Protein AF-A0A6N6RN75-F1 (afdb_monomer_lite)

Sequence (344 aa):
RGNNNSVPAVIDSAMPGDVVIHNHPSGNLTPSEHDIHMASVFGDQGIGFYIVDNAASRVYVVVEPFSEREVEPLETDKLREFLLPGGGIARLMGEKFELRDEQLAMLETVAAAFNESRISLIEAGTGTGKTLSYLIPAVAWSLRNGERVVISTNTINLQEQLIEKDIPLVHEAFGGEFNYSLVKGMGNYLCLLRTETVNEGLFEIADDDEVGTITDILEWAKVTDDGSLSDLSFTPPDDVWDKVSAESDSCLRARCPYYSRCFFYKSRREIASSQLLVVNHHLLFSDLSIKGASEKSDAGILPPFKRVVFDEAHHITDAATSHFGMRATKYGIIRVLRRMKRKG

Structure (mmCIF, N/CA/C/O backbone):
data_AF-A0A6N6RN75-F1
#
_entry.id   AF-A0A6N6RN75-F1
#
loop_
_atom_site.group_PDB
_atom_site.id
_atom_site.type_symbol
_atom_site.label_atom_id
_atom_site.label_alt_id
_atom_site.label_comp_id
_atom_site.label_asym_id
_atom_site.label_entity_id
_atom_site.label_seq_id
_atom_site.pdbx_PDB_ins_code
_atom_site.Cartn_x
_atom_site.Cartn_y
_atom_site.Cartn_z
_atom_site.occupancy
_atom_site.B_iso_or_equiv
_atom_site.auth_seq_id
_atom_site.auth_comp_id
_atom_site.auth_asym_id
_atom_site.auth_atom_id
_atom_site.pdbx_PDB_model_num
ATOM 1 N N . ARG A 1 1 ? -40.299 -32.101 5.669 1.00 54.16 1 ARG A N 1
ATOM 2 C CA . ARG A 1 1 ? -39.881 -31.466 4.397 1.00 54.16 1 ARG A CA 1
ATOM 3 C C . ARG A 1 1 ? -38.595 -32.173 3.995 1.00 54.16 1 ARG A C 1
ATOM 5 O O . ARG A 1 1 ? -37.637 -32.044 4.734 1.00 54.16 1 ARG A O 1
ATOM 12 N N . GLY A 1 2 ? -38.629 -33.028 2.973 1.00 63.97 2 GLY A N 1
ATOM 13 C CA . GLY A 1 2 ? -37.548 -33.969 2.637 1.00 63.97 2 GLY A CA 1
ATOM 14 C C . GLY A 1 2 ? -38.090 -35.323 2.167 1.00 63.97 2 GLY A C 1
ATOM 15 O O . GLY A 1 2 ? -39.300 -35.547 2.224 1.00 63.97 2 GLY A O 1
ATOM 16 N N . ASN A 1 3 ? -37.204 -36.197 1.699 1.00 74.75 3 ASN A N 1
ATOM 17 C CA . ASN A 1 3 ? -37.470 -37.597 1.362 1.00 74.75 3 ASN A CA 1
ATOM 18 C C . ASN A 1 3 ? -36.632 -38.527 2.264 1.00 74.75 3 ASN A C 1
ATOM 20 O O . ASN A 1 3 ? -35.915 -38.057 3.144 1.00 74.75 3 ASN A O 1
ATOM 24 N N . ASN A 1 4 ? -36.705 -39.844 2.040 1.00 69.62 4 ASN A N 1
ATOM 25 C CA . ASN A 1 4 ? -35.981 -40.836 2.850 1.00 69.62 4 ASN A CA 1
ATOM 26 C C . ASN A 1 4 ? -34.452 -40.648 2.865 1.00 69.62 4 ASN A C 1
ATOM 28 O O . ASN A 1 4 ? -33.797 -41.166 3.762 1.00 69.62 4 ASN A O 1
ATOM 32 N N . ASN A 1 5 ? -33.898 -39.922 1.892 1.00 62.72 5 ASN A N 1
ATOM 33 C CA . ASN A 1 5 ? -32.458 -39.804 1.673 1.00 62.72 5 ASN A CA 1
ATOM 34 C C . ASN A 1 5 ? -31.945 -38.358 1.773 1.00 62.72 5 ASN A C 1
ATOM 36 O O . ASN A 1 5 ? -30.748 -38.137 1.640 1.00 62.72 5 ASN A O 1
ATOM 40 N N . SER A 1 6 ? -32.821 -37.362 1.927 1.00 64.38 6 SER A N 1
ATOM 41 C CA . SER A 1 6 ? -32.427 -35.952 1.869 1.00 64.38 6 SER A CA 1
ATOM 42 C C . SER A 1 6 ? -33.467 -35.036 2.496 1.00 64.38 6 SER A C 1
ATOM 44 O O . SER A 1 6 ? -34.677 -35.239 2.375 1.00 64.38 6 SER A O 1
ATOM 46 N N . VAL A 1 7 ? -32.985 -33.972 3.121 1.00 68.69 7 VAL A N 1
ATOM 47 C CA . VAL A 1 7 ? -33.791 -32.867 3.633 1.00 68.69 7 VAL A CA 1
ATOM 48 C C . VAL A 1 7 ? -33.235 -31.564 3.053 1.00 68.69 7 VAL A C 1
ATOM 50 O O . VAL A 1 7 ? -32.021 -31.444 2.909 1.00 68.69 7 VAL A O 1
ATOM 53 N N . PRO A 1 8 ? -34.083 -30.599 2.664 1.00 64.94 8 PRO A N 1
ATOM 54 C CA . PRO A 1 8 ? -33.607 -29.304 2.206 1.00 64.94 8 PRO A CA 1
ATOM 55 C C . PRO A 1 8 ? -32.998 -28.529 3.380 1.00 64.94 8 PRO A C 1
ATOM 57 O O . PRO A 1 8 ? -33.661 -28.338 4.403 1.00 64.94 8 PRO A O 1
ATOM 60 N N . ALA A 1 9 ? -31.758 -28.069 3.214 1.00 65.94 9 ALA A N 1
ATOM 61 C CA . ALA A 1 9 ? -31.145 -27.082 4.093 1.00 65.94 9 ALA A CA 1
ATOM 62 C C . ALA A 1 9 ? -31.714 -25.698 3.745 1.00 65.94 9 ALA A C 1
ATOM 64 O O . ALA A 1 9 ? -31.676 -25.282 2.588 1.00 65.94 9 ALA A O 1
ATOM 65 N N . VAL A 1 10 ? -32.294 -25.007 4.726 1.00 64.19 10 VAL A N 1
ATOM 66 C CA . VAL A 1 10 ? -32.775 -23.630 4.551 1.00 64.19 10 VAL A CA 1
ATOM 67 C C . VAL A 1 10 ? -31.624 -22.699 4.910 1.00 64.19 10 VAL A C 1
ATOM 69 O O . VAL A 1 10 ? -31.148 -22.738 6.039 1.00 64.19 10 VAL A O 1
ATOM 72 N N . ILE A 1 11 ? -31.163 -21.921 3.933 1.00 64.12 11 ILE A N 1
ATOM 73 C CA . ILE A 1 11 ? -29.921 -21.135 4.015 1.00 64.12 11 ILE A CA 1
ATOM 74 C C . ILE A 1 11 ? -30.214 -19.659 4.342 1.00 64.12 11 ILE A C 1
ATOM 76 O O . ILE A 1 11 ? -29.405 -19.004 4.986 1.00 64.12 11 ILE A O 1
ATOM 80 N N . ASP A 1 12 ? -31.403 -19.159 3.989 1.00 61.62 12 ASP A N 1
ATOM 81 C CA . ASP A 1 12 ? -31.733 -17.722 3.960 1.00 61.62 12 ASP A CA 1
ATOM 82 C C . ASP A 1 12 ? -31.726 -16.988 5.318 1.00 61.62 12 ASP A C 1
ATOM 84 O O . ASP A 1 12 ? -31.931 -15.777 5.351 1.00 61.62 12 ASP A O 1
ATOM 88 N N . SER A 1 13 ? -31.535 -17.681 6.445 1.00 69.88 13 SER A N 1
ATOM 89 C CA . SER A 1 13 ? -31.597 -17.077 7.784 1.00 69.88 13 SER A CA 1
ATOM 90 C C . SER A 1 13 ? -30.262 -16.977 8.522 1.00 69.88 13 SER A C 1
ATOM 92 O O . SER A 1 13 ? -30.247 -16.382 9.594 1.00 69.88 13 SER A O 1
ATOM 94 N N . ALA A 1 14 ? -29.185 -17.580 8.016 1.00 75.94 14 ALA A N 1
ATOM 95 C CA . ALA A 1 14 ? -27.889 -17.595 8.697 1.00 75.94 14 ALA A CA 1
ATOM 96 C C . ALA A 1 14 ? -27.005 -16.423 8.236 1.00 75.94 14 ALA A C 1
ATOM 98 O O . ALA A 1 14 ? -26.938 -16.120 7.045 1.00 75.94 14 ALA A O 1
ATOM 99 N N . MET A 1 15 ? -26.336 -15.766 9.182 1.00 78.50 15 MET A N 1
ATOM 100 C CA . MET A 1 15 ? -25.398 -14.663 8.958 1.00 78.50 15 MET A CA 1
ATOM 101 C C . MET A 1 15 ? -23.948 -15.116 9.205 1.00 78.50 15 MET A C 1
ATOM 103 O O . MET A 1 15 ? -23.730 -16.086 9.932 1.00 78.50 15 MET A O 1
ATOM 107 N N . PRO A 1 16 ? -22.932 -14.433 8.644 1.00 76.75 16 PRO A N 1
ATOM 108 C CA . PRO A 1 16 ? -21.533 -14.709 8.976 1.00 76.75 16 PRO A CA 1
ATOM 109 C C . PRO A 1 16 ? -21.307 -14.690 10.496 1.00 76.75 16 PRO A C 1
ATOM 111 O O . PRO A 1 16 ? -21.761 -13.775 11.182 1.00 76.75 16 PRO A O 1
ATOM 114 N N . GLY A 1 17 ? -20.619 -15.701 11.026 1.00 77.81 17 GLY A N 1
ATOM 115 C CA . GLY A 1 17 ? -20.462 -15.921 12.467 1.00 77.81 17 GLY A CA 1
ATOM 116 C C . GLY A 1 17 ? -21.501 -16.858 13.097 1.00 77.81 17 GLY A C 1
ATOM 117 O O . GLY A 1 17 ? -21.232 -17.407 14.167 1.00 77.81 17 GLY A O 1
ATOM 118 N N . ASP A 1 18 ? -22.637 -17.112 12.440 1.00 86.69 18 ASP A N 1
ATOM 119 C CA . ASP A 1 18 ? -23.600 -18.126 12.882 1.00 86.69 18 ASP A CA 1
ATOM 120 C C . ASP A 1 18 ? -23.074 -19.545 12.643 1.00 86.69 18 ASP A C 1
ATOM 122 O O . ASP A 1 18 ? -22.145 -19.775 11.869 1.00 86.69 18 ASP A O 1
ATOM 126 N N . VAL A 1 19 ? -23.709 -20.531 13.281 1.00 88.12 19 VAL A N 1
ATOM 127 C CA . VAL A 1 19 ? -23.391 -21.952 13.108 1.00 88.12 19 VAL A CA 1
ATOM 128 C C . VAL A 1 19 ? -24.627 -22.728 12.674 1.00 88.12 19 VAL A C 1
ATOM 130 O O . VAL A 1 19 ? -25.648 -22.746 13.363 1.00 88.12 19 VAL A O 1
ATOM 133 N N . VAL A 1 20 ? -24.506 -23.455 11.566 1.00 90.06 20 VAL A N 1
ATOM 134 C CA . VAL A 1 20 ? -25.454 -24.494 11.167 1.00 90.06 20 VAL A CA 1
ATOM 135 C C . VAL A 1 20 ? -25.107 -25.789 11.893 1.00 90.06 20 VAL A C 1
ATOM 137 O O . VAL A 1 20 ? -24.003 -26.320 11.773 1.00 90.06 20 VAL A O 1
ATOM 140 N N . ILE A 1 21 ? -26.079 -26.316 12.637 1.00 90.50 21 ILE A N 1
ATOM 141 C CA . ILE A 1 21 ? -25.950 -27.581 13.360 1.00 90.50 21 ILE A CA 1
ATOM 142 C C . ILE A 1 21 ? -26.688 -28.675 12.588 1.00 90.50 21 ILE A C 1
ATOM 144 O O . ILE A 1 21 ? -27.917 -28.665 12.492 1.00 90.50 21 ILE A O 1
ATOM 148 N N . HIS A 1 22 ? -25.938 -29.649 12.077 1.00 90.50 22 HIS A N 1
ATOM 149 C CA . HIS A 1 22 ? -26.477 -30.841 11.439 1.00 90.50 22 HIS A CA 1
ATOM 150 C C . HIS A 1 22 ? -26.453 -32.024 12.416 1.00 90.50 22 HIS A C 1
ATOM 152 O O . HIS A 1 22 ? -25.402 -32.520 12.811 1.00 90.50 22 HIS A O 1
ATOM 158 N N . ASN A 1 23 ? -27.628 -32.494 12.833 1.00 89.81 23 ASN A N 1
ATOM 159 C CA . ASN A 1 23 ? -27.724 -33.677 13.684 1.00 89.81 23 ASN A CA 1
ATOM 160 C C . ASN A 1 23 ? -27.573 -34.961 12.852 1.00 89.81 23 ASN A C 1
ATOM 162 O O . ASN A 1 23 ? -28.361 -35.181 11.935 1.00 89.81 23 ASN A O 1
ATOM 166 N N . HIS A 1 24 ? -26.632 -35.832 13.224 1.00 91.19 24 HIS A N 1
ATOM 167 C CA . HIS A 1 24 ? -26.481 -37.193 12.709 1.00 91.19 24 HIS A CA 1
ATOM 168 C C . HIS A 1 24 ? -27.156 -38.204 13.649 1.00 91.19 24 HIS A C 1
ATOM 170 O O . HIS A 1 24 ? -26.566 -38.617 14.657 1.00 91.19 24 HIS A O 1
ATOM 176 N N . PRO A 1 25 ? -28.364 -38.704 13.315 1.00 84.62 25 PRO A N 1
ATOM 177 C CA . PRO A 1 25 ? -29.129 -39.531 14.244 1.00 84.62 25 PRO A CA 1
ATOM 178 C C . PRO A 1 25 ? -28.522 -40.908 14.503 1.00 84.62 25 PRO A C 1
ATOM 180 O O . PRO A 1 25 ? -28.864 -41.554 15.491 1.00 84.62 25 PRO A O 1
ATOM 183 N N . SER A 1 26 ? -27.623 -41.353 13.623 1.00 86.25 26 SER A N 1
ATOM 184 C CA . SER A 1 26 ? -26.852 -42.590 13.768 1.00 86.25 26 SER A CA 1
ATOM 185 C C . SER A 1 26 ? -25.799 -42.512 14.878 1.00 86.25 26 SER A C 1
ATOM 187 O O . SER A 1 26 ? -25.275 -43.543 15.293 1.00 86.25 26 SER A O 1
ATOM 189 N N . GLY A 1 27 ? -25.460 -41.303 15.340 1.00 83.00 27 GLY A N 1
ATOM 190 C CA . GLY A 1 27 ? -24.400 -41.057 16.316 1.00 83.00 27 GLY A CA 1
ATOM 191 C C . GLY A 1 27 ? -22.979 -41.164 15.749 1.00 83.00 27 GLY A C 1
ATOM 192 O O . GLY A 1 27 ? -22.021 -41.008 16.513 1.00 83.00 27 GLY A O 1
ATOM 193 N N . ASN A 1 28 ? -22.831 -41.417 14.443 1.00 89.31 28 ASN A N 1
ATOM 194 C CA . ASN A 1 28 ? -21.566 -41.309 13.723 1.00 89.31 28 ASN A CA 1
ATOM 195 C C . ASN A 1 28 ? -21.400 -39.881 13.191 1.00 89.31 28 ASN A C 1
ATOM 197 O O . ASN A 1 28 ? -22.174 -39.463 12.335 1.00 89.31 28 ASN A O 1
ATOM 201 N N . LEU A 1 29 ? -20.392 -39.156 13.672 1.00 90.25 29 LEU A N 1
ATOM 202 C CA . LEU A 1 29 ? -20.166 -37.749 13.320 1.00 90.25 29 LEU A CA 1
ATOM 203 C C . LEU A 1 29 ? -19.218 -37.548 12.132 1.00 90.25 29 LEU A C 1
ATOM 205 O O . LEU A 1 29 ? -18.900 -36.410 11.807 1.00 90.25 29 LEU A O 1
ATOM 209 N N . THR A 1 30 ? -18.737 -38.622 11.497 1.00 92.75 30 THR A N 1
ATOM 210 C CA . THR A 1 30 ? -17.914 -38.488 10.290 1.00 92.75 30 THR A CA 1
ATOM 211 C C . THR A 1 30 ? -18.726 -37.800 9.182 1.00 92.75 30 THR A C 1
ATOM 213 O O . THR A 1 30 ? -19.809 -38.299 8.857 1.00 92.75 30 THR A O 1
ATOM 216 N N . PRO A 1 31 ? -18.226 -36.699 8.590 1.00 90.25 31 PRO A N 1
ATOM 217 C CA . PRO A 1 31 ? -18.921 -35.996 7.516 1.00 90.25 31 PRO A CA 1
ATOM 218 C C . PRO A 1 31 ? -19.073 -36.872 6.271 1.00 90.25 31 PRO A C 1
ATOM 220 O O . PRO A 1 31 ? -18.136 -37.562 5.867 1.00 90.25 31 PRO A O 1
ATOM 223 N N . SER A 1 32 ? -20.242 -36.824 5.639 1.00 90.12 32 SER A N 1
ATOM 224 C CA . SER A 1 32 ? -20.449 -37.339 4.286 1.00 90.12 32 SER A CA 1
ATOM 225 C C . SER A 1 32 ? -19.990 -36.328 3.227 1.00 90.12 32 SER A C 1
ATOM 227 O O . SER A 1 32 ? -19.799 -35.150 3.519 1.00 90.12 32 SER A O 1
ATOM 229 N N . GLU A 1 33 ? -19.890 -36.749 1.963 1.00 87.75 33 GLU A N 1
ATOM 230 C CA . GLU A 1 33 ? -19.617 -35.843 0.829 1.00 87.75 33 GLU A CA 1
ATOM 231 C C . GLU A 1 33 ? -20.601 -34.659 0.759 1.00 87.75 33 GLU A C 1
ATOM 233 O O . GLU A 1 33 ? -20.221 -33.543 0.409 1.00 87.75 33 GLU A O 1
ATOM 238 N N . HIS A 1 34 ? -21.866 -34.877 1.139 1.00 85.06 34 HIS A N 1
ATOM 239 C CA . HIS A 1 34 ? -22.875 -33.816 1.159 1.00 85.06 34 HIS A CA 1
ATOM 240 C C . HIS A 1 34 ? -22.632 -32.833 2.307 1.00 85.06 34 HIS A C 1
ATOM 242 O O . HIS A 1 34 ? -22.818 -31.633 2.120 1.00 85.06 34 HIS A O 1
ATOM 248 N N . ASP A 1 35 ? -22.178 -33.322 3.464 1.00 88.81 35 ASP A N 1
ATOM 249 C CA . ASP A 1 35 ? -21.812 -32.469 4.598 1.00 88.81 35 ASP A CA 1
ATOM 250 C C . ASP A 1 35 ? -20.609 -31.597 4.258 1.00 88.81 35 ASP A C 1
ATOM 252 O O . ASP A 1 35 ? -20.629 -30.406 4.537 1.00 88.81 35 ASP A O 1
ATOM 256 N N . ILE A 1 36 ? -19.594 -32.162 3.596 1.00 88.69 36 ILE A N 1
ATOM 257 C CA . ILE A 1 36 ? -18.427 -31.404 3.129 1.00 88.69 36 ILE A CA 1
ATOM 258 C C . ILE A 1 36 ? -18.841 -30.341 2.109 1.00 88.69 36 ILE A C 1
ATOM 260 O O . ILE A 1 36 ? -18.411 -29.193 2.208 1.00 88.69 36 ILE A O 1
ATOM 264 N N . HIS A 1 37 ? -19.703 -30.693 1.151 1.00 86.94 37 HIS A N 1
ATOM 265 C CA . HIS A 1 37 ? -20.194 -29.735 0.166 1.00 86.94 37 HIS A CA 1
ATOM 266 C C . HIS A 1 37 ? -20.964 -28.583 0.824 1.00 86.94 37 HIS A C 1
ATOM 268 O O . HIS A 1 37 ? -20.668 -27.419 0.559 1.00 86.94 37 HIS A O 1
ATOM 274 N N . MET A 1 38 ? -21.907 -28.892 1.719 1.00 86.75 38 MET A N 1
ATOM 275 C CA . MET A 1 38 ? -22.669 -27.871 2.440 1.00 86.75 38 MET A CA 1
ATOM 276 C C . MET A 1 38 ? -21.772 -27.029 3.346 1.00 86.75 38 MET A C 1
ATOM 278 O O . MET A 1 38 ? -21.899 -25.809 3.348 1.00 86.75 38 MET A O 1
ATOM 282 N N . ALA A 1 39 ? -20.839 -27.649 4.067 1.00 87.50 39 ALA A N 1
ATOM 283 C CA . ALA A 1 39 ? -19.887 -26.944 4.913 1.00 87.50 39 ALA A CA 1
ATOM 284 C C . ALA A 1 39 ? -19.010 -25.975 4.110 1.00 87.50 39 ALA A C 1
ATOM 286 O O . ALA A 1 39 ? -18.748 -24.879 4.587 1.00 87.50 39 ALA A O 1
ATOM 287 N N . SER A 1 40 ? -18.614 -26.325 2.880 1.00 83.06 40 SER A N 1
ATOM 288 C CA . SER A 1 40 ? -17.904 -25.403 1.983 1.00 83.06 40 SER A CA 1
ATOM 289 C C . SER A 1 40 ? -18.776 -24.210 1.586 1.00 83.06 40 SER A C 1
ATOM 291 O O . SER A 1 40 ? -18.303 -23.080 1.624 1.00 83.06 40 SER A O 1
ATOM 293 N N . VAL A 1 41 ? -20.048 -24.444 1.242 1.00 84.12 41 VAL A N 1
ATOM 294 C CA . VAL A 1 41 ? -20.992 -23.371 0.878 1.00 84.12 41 VAL A CA 1
ATOM 295 C C . VAL A 1 41 ? -21.232 -22.418 2.053 1.00 84.12 41 VAL A C 1
ATOM 297 O O . VAL A 1 41 ? -21.222 -21.204 1.866 1.00 84.12 41 VAL A O 1
ATOM 300 N N . PHE A 1 42 ? -21.425 -22.952 3.262 1.00 85.00 42 PHE A N 1
ATOM 301 C CA . PHE A 1 42 ? -21.587 -22.146 4.475 1.00 85.00 42 PHE A CA 1
ATOM 302 C C . PHE A 1 42 ? -20.285 -21.438 4.872 1.00 85.00 42 PHE A C 1
ATOM 304 O O . PHE A 1 42 ? -20.310 -20.256 5.212 1.00 85.00 42 PHE A O 1
ATOM 311 N N . GLY A 1 43 ? -19.145 -22.118 4.750 1.00 80.31 43 GLY A N 1
ATOM 312 C CA . GLY A 1 43 ? -17.825 -21.566 5.045 1.00 80.31 43 GLY A CA 1
ATOM 313 C C . GLY A 1 43 ? -17.464 -20.364 4.176 1.00 80.31 43 GLY A C 1
ATOM 314 O O . GLY A 1 43 ? -16.970 -19.369 4.700 1.00 80.31 43 GLY A O 1
ATOM 315 N N . ASP A 1 44 ? -17.798 -20.396 2.882 1.00 76.75 44 ASP A N 1
ATOM 316 C CA . ASP A 1 44 ? -17.614 -19.255 1.968 1.00 76.75 44 ASP A CA 1
ATOM 317 C C . ASP A 1 44 ? -18.438 -18.019 2.383 1.00 76.75 44 ASP A C 1
ATOM 319 O O . ASP A 1 44 ? -18.115 -16.892 2.007 1.00 76.75 44 ASP A O 1
ATOM 323 N N . GLN A 1 45 ? -19.490 -18.217 3.181 1.00 76.56 45 GLN A N 1
ATOM 324 C CA . GLN A 1 45 ? -20.331 -17.162 3.753 1.00 76.56 45 GLN A CA 1
ATOM 325 C C . GLN A 1 45 ? -19.944 -16.816 5.202 1.00 76.56 45 GLN A C 1
ATOM 327 O O . GLN A 1 45 ? -20.635 -16.034 5.849 1.00 76.56 45 GLN A O 1
ATOM 332 N N . GLY A 1 46 ? -18.862 -17.393 5.736 1.00 75.62 46 GLY A N 1
ATOM 333 C CA . GLY A 1 46 ? -18.433 -17.210 7.125 1.00 75.62 46 GLY A CA 1
ATOM 334 C C . GLY A 1 46 ? -19.322 -17.908 8.159 1.00 75.62 46 GLY A C 1
ATOM 335 O O . GLY A 1 46 ? -19.214 -17.626 9.351 1.00 75.62 46 GLY A O 1
ATOM 336 N N . ILE A 1 47 ? -20.196 -18.816 7.729 1.00 87.25 47 ILE A N 1
ATOM 337 C CA . ILE A 1 47 ? -21.091 -19.587 8.594 1.00 87.25 47 ILE A CA 1
ATOM 338 C C . ILE A 1 47 ? -20.401 -20.905 8.965 1.00 87.25 47 ILE A C 1
ATOM 340 O O . ILE A 1 47 ? -19.896 -21.630 8.107 1.00 87.25 47 ILE A O 1
ATOM 344 N N . GLY A 1 48 ? -20.395 -21.237 10.252 1.00 88.69 48 GLY A N 1
ATOM 345 C CA . GLY A 1 48 ? -19.852 -22.494 10.755 1.00 88.69 48 GLY A CA 1
ATOM 346 C C . GLY A 1 48 ? -20.765 -23.673 10.435 1.00 88.69 48 GLY A C 1
ATOM 347 O O . GLY A 1 48 ? -21.984 -23.528 10.370 1.00 88.69 48 GLY A O 1
ATOM 348 N N . PHE A 1 49 ? -20.195 -24.866 10.281 1.00 92.88 49 PHE A N 1
ATOM 349 C CA . PHE A 1 49 ? -20.960 -26.088 10.029 1.00 92.88 49 PHE A CA 1
ATOM 350 C C . PHE A 1 49 ? -20.509 -27.211 10.957 1.00 92.88 49 PHE A C 1
ATOM 352 O O . PHE A 1 49 ? -19.400 -27.744 10.829 1.00 92.88 49 PHE A O 1
ATOM 359 N N . TYR A 1 50 ? -21.365 -27.557 11.918 1.00 94.44 50 TYR A N 1
ATOM 360 C CA . TYR A 1 50 ? -21.072 -28.534 12.965 1.00 94.44 50 TYR A CA 1
ATOM 361 C C . TYR A 1 50 ? -21.980 -29.751 12.825 1.00 94.44 50 TYR A C 1
ATOM 363 O O . TYR A 1 50 ? -23.190 -29.615 12.646 1.00 94.44 50 TYR A O 1
ATOM 371 N N . ILE A 1 51 ? -21.410 -30.944 12.979 1.00 93.56 51 ILE A N 1
ATOM 372 C CA . ILE A 1 51 ? -22.161 -32.199 13.032 1.00 93.56 51 ILE A CA 1
ATOM 373 C C . ILE A 1 51 ? -22.253 -32.649 14.487 1.00 93.56 51 ILE A C 1
ATOM 375 O O . ILE A 1 51 ? -21.233 -32.780 15.163 1.00 93.56 51 ILE A O 1
ATOM 379 N N . VAL A 1 52 ? -23.463 -32.902 14.978 1.00 95.00 52 VAL A N 1
ATOM 380 C CA . VAL A 1 52 ? -23.709 -33.325 16.368 1.00 95.00 52 VAL A CA 1
ATOM 381 C C . VAL A 1 52 ? -24.454 -34.650 16.430 1.00 95.00 52 VAL A C 1
ATOM 383 O O . VAL A 1 52 ? -25.104 -35.048 15.465 1.00 95.00 52 VAL A O 1
ATOM 386 N N . ASP A 1 53 ? -24.367 -35.347 17.563 1.00 93.56 53 ASP A N 1
ATOM 387 C CA . ASP A 1 53 ? -25.255 -36.479 17.837 1.00 93.56 53 ASP A CA 1
ATOM 388 C C . ASP A 1 53 ? -26.602 -36.021 18.415 1.00 93.56 53 ASP A C 1
ATOM 390 O O . ASP A 1 53 ? -26.765 -34.866 18.803 1.00 93.56 53 ASP A O 1
ATOM 394 N N . ASN A 1 54 ? -27.578 -36.935 18.506 1.00 90.38 54 ASN A N 1
ATOM 395 C CA . ASN A 1 54 ? -28.943 -36.610 18.957 1.00 90.38 54 ASN A CA 1
ATOM 396 C C . ASN A 1 54 ? -29.000 -35.924 20.332 1.00 90.38 54 ASN A C 1
ATOM 398 O O . ASN A 1 54 ? -29.945 -35.194 20.614 1.00 90.38 54 ASN A O 1
ATOM 402 N N . ALA A 1 55 ? -28.024 -36.202 21.199 1.00 90.94 55 ALA A N 1
ATOM 403 C CA . ALA A 1 55 ? -27.937 -35.620 22.533 1.00 90.94 55 ALA A CA 1
ATOM 404 C C . ALA A 1 55 ? -27.150 -34.297 22.563 1.00 90.94 55 ALA A C 1
ATOM 406 O O . ALA A 1 55 ? -27.023 -33.708 23.633 1.00 90.94 55 ALA A O 1
ATOM 407 N N . ALA A 1 56 ? -26.587 -33.865 21.426 1.00 87.50 56 ALA A N 1
ATOM 408 C CA . ALA A 1 56 ? -25.619 -32.775 21.314 1.00 87.50 56 ALA A CA 1
ATOM 409 C C . ALA A 1 56 ? -24.444 -32.906 22.304 1.00 87.50 56 ALA A C 1
ATOM 411 O O . ALA A 1 56 ? -23.867 -31.922 22.758 1.00 87.50 56 ALA A O 1
ATOM 412 N N . SER A 1 57 ? -24.099 -34.143 22.656 1.00 91.56 57 SER A N 1
ATOM 413 C CA . SER A 1 57 ? -23.050 -34.461 23.628 1.00 91.56 57 SER A CA 1
ATOM 414 C C . SER A 1 57 ? -21.671 -34.535 22.983 1.00 91.56 57 SER A C 1
ATOM 416 O O . SER A 1 57 ? -20.648 -34.400 23.655 1.00 91.56 57 SER A O 1
ATOM 418 N N . ARG A 1 58 ? -21.644 -34.754 21.666 1.00 92.69 58 ARG A N 1
ATOM 419 C CA . ARG A 1 58 ? -20.439 -34.790 20.845 1.00 92.69 58 ARG A CA 1
ATOM 420 C C . ARG A 1 58 ? -20.653 -33.923 19.616 1.00 92.69 58 ARG A C 1
ATOM 422 O O . ARG A 1 58 ? -21.732 -33.940 19.023 1.00 92.69 58 ARG A O 1
ATOM 429 N N . VAL A 1 59 ? -19.602 -33.205 19.242 1.00 93.88 59 VAL A N 1
ATOM 430 C CA . VAL A 1 59 ? -19.575 -32.310 18.089 1.00 93.88 59 VAL A CA 1
ATOM 431 C C . VAL A 1 59 ? -18.354 -32.618 17.232 1.00 93.88 59 VAL A C 1
ATOM 433 O O . VAL A 1 59 ? -17.262 -32.851 17.749 1.00 93.88 59 VAL A O 1
ATOM 436 N N . TYR A 1 60 ? -18.553 -32.631 15.922 1.00 93.38 60 TYR A N 1
ATOM 437 C CA . TYR A 1 60 ? -17.500 -32.611 14.924 1.00 93.38 60 TYR A CA 1
ATOM 438 C C . TYR A 1 60 ? -17.598 -31.284 14.175 1.00 93.38 60 TYR A C 1
ATOM 440 O O . TYR A 1 60 ? -18.613 -30.993 13.540 1.00 93.38 60 TYR A O 1
ATOM 448 N N . VAL A 1 61 ? -16.556 -30.466 14.278 1.00 92.50 61 VAL A N 1
ATOM 449 C CA . VAL A 1 61 ? -16.492 -29.167 13.610 1.00 92.50 61 VAL A CA 1
ATOM 450 C C . VAL A 1 61 ? -15.940 -29.383 12.207 1.00 92.50 61 VAL A C 1
ATOM 452 O O . VAL A 1 61 ? -14.776 -29.742 12.055 1.00 92.50 61 VAL A O 1
ATOM 455 N N . VAL A 1 62 ? -16.787 -29.220 11.189 1.00 91.81 62 VAL A N 1
ATOM 456 C CA . VAL A 1 62 ? -16.358 -29.343 9.787 1.00 91.81 62 VAL A CA 1
ATOM 457 C C . VAL A 1 62 ? -15.725 -28.035 9.326 1.00 91.81 62 VAL A C 1
ATOM 459 O O . VAL A 1 62 ? -14.645 -28.042 8.745 1.00 91.81 62 VAL A O 1
ATOM 462 N N . VAL A 1 63 ? -16.393 -26.918 9.620 1.00 87.50 63 VAL A N 1
ATOM 463 C CA . VAL A 1 63 ? -15.922 -25.553 9.368 1.00 87.50 63 VAL A CA 1
ATOM 464 C C . VAL A 1 63 ? -16.260 -24.709 10.591 1.00 87.50 63 VAL A C 1
ATOM 466 O O . VAL A 1 63 ? -17.400 -24.737 11.061 1.00 87.50 63 VAL A O 1
ATOM 469 N N . GLU A 1 64 ? -15.278 -23.985 11.123 1.00 86.69 64 GLU A N 1
ATOM 470 C CA . GLU A 1 64 ? -15.512 -22.994 12.175 1.00 86.69 64 GLU A CA 1
ATOM 471 C C . GLU A 1 64 ? -16.202 -21.754 11.589 1.00 86.69 64 GLU A C 1
ATOM 473 O O . GLU A 1 64 ? -15.867 -21.342 10.476 1.00 86.69 64 GLU A O 1
ATOM 478 N N . PRO A 1 65 ? -17.169 -21.151 12.303 1.00 83.94 65 PRO A N 1
ATOM 479 C CA . PRO A 1 65 ? -17.760 -19.893 11.885 1.00 83.94 65 PRO A CA 1
ATOM 480 C C . PRO A 1 65 ? -16.685 -18.813 11.854 1.00 83.94 65 PRO A C 1
ATOM 482 O O . PRO A 1 65 ? -15.882 -18.676 12.778 1.00 83.94 65 PRO A O 1
ATOM 485 N N . PHE A 1 66 ? -16.706 -18.009 10.801 1.00 71.00 66 PHE A N 1
ATOM 486 C CA . PHE A 1 66 ? -15.897 -16.810 10.723 1.00 71.00 66 PHE A CA 1
ATOM 487 C C . PHE A 1 66 ? -16.788 -15.632 11.108 1.00 71.00 66 PHE A C 1
ATOM 489 O O . PHE A 1 66 ? -17.543 -15.116 10.285 1.00 71.00 66 PHE A O 1
ATOM 496 N N . SER A 1 67 ? -16.735 -15.214 12.373 1.00 62.06 67 SER A N 1
ATOM 497 C CA . SER A 1 67 ? -17.331 -13.937 12.761 1.00 62.06 67 SER A CA 1
ATOM 498 C C . SER A 1 67 ? -16.494 -12.813 12.159 1.00 62.06 67 SER A C 1
ATOM 500 O O . SER A 1 67 ? -15.268 -12.821 12.323 1.00 62.06 67 SER A O 1
ATOM 502 N N . GLU A 1 68 ? -17.122 -11.822 11.517 1.00 63.91 68 GLU A N 1
ATOM 503 C CA . GLU A 1 68 ? -16.431 -10.550 11.294 1.00 63.91 68 GLU A CA 1
ATOM 504 C C . GLU A 1 68 ? -15.888 -10.086 12.649 1.00 63.91 68 GLU A C 1
ATOM 506 O O . GLU A 1 68 ? -16.634 -10.007 13.625 1.00 63.91 68 GLU A O 1
ATOM 511 N N . ARG A 1 69 ? -14.568 -9.878 12.737 1.00 65.69 69 ARG A N 1
ATOM 512 C CA . ARG A 1 69 ? -13.948 -9.345 13.952 1.00 65.69 69 ARG A CA 1
ATOM 513 C C . ARG A 1 69 ? -14.706 -8.087 14.354 1.00 65.69 69 ARG A C 1
ATOM 515 O O . ARG A 1 69 ? -14.891 -7.201 13.518 1.00 65.69 69 ARG A O 1
ATOM 522 N N . GLU A 1 70 ? -15.120 -8.013 15.618 1.00 75.69 70 GLU A N 1
ATOM 523 C CA . GLU A 1 70 ? -15.612 -6.753 16.159 1.00 75.69 70 GLU A CA 1
ATOM 524 C C . GLU A 1 70 ? -14.522 -5.705 15.968 1.00 75.69 70 GLU A C 1
ATOM 526 O O . GLU A 1 70 ? -13.362 -5.911 16.325 1.00 75.69 70 GLU A O 1
ATOM 531 N N . VAL A 1 71 ? -14.904 -4.606 15.327 1.00 86.94 71 VAL A N 1
ATOM 532 C CA . VAL A 1 71 ? -13.992 -3.508 15.052 1.00 86.94 71 VAL A CA 1
ATOM 533 C C . VAL A 1 71 ? -13.567 -2.898 16.381 1.00 86.94 71 VAL A C 1
ATOM 535 O O . VAL A 1 71 ? -14.387 -2.350 17.117 1.00 86.94 71 VAL A O 1
ATOM 538 N N . GLU A 1 72 ? -12.272 -2.950 16.659 1.00 93.94 72 GLU A N 1
ATOM 539 C CA . GLU A 1 72 ? -11.658 -2.247 17.769 1.00 93.94 72 GLU A CA 1
ATOM 540 C C . GLU A 1 72 ? -11.394 -0.792 17.350 1.00 93.94 72 GLU A C 1
ATOM 542 O O . GLU A 1 72 ? -10.556 -0.538 16.469 1.00 93.94 72 GLU A O 1
ATOM 547 N N . PRO A 1 73 ? -12.093 0.190 17.952 1.00 95.31 73 PRO A N 1
ATOM 548 C CA . PRO A 1 73 ? -11.912 1.584 17.592 1.00 95.31 73 PRO A CA 1
ATOM 549 C C . PRO A 1 73 ? -10.516 2.075 17.984 1.00 95.31 73 PRO A C 1
ATOM 551 O O . PRO A 1 73 ? -9.923 1.679 18.992 1.00 95.31 73 PRO A O 1
ATOM 554 N N . LEU A 1 74 ? -10.002 3.001 17.185 1.00 97.00 74 LEU A N 1
ATOM 555 C CA . LEU A 1 74 ? -8.783 3.734 17.470 1.00 97.00 74 LEU A CA 1
ATOM 556 C C . LEU A 1 74 ? -8.989 4.651 18.671 1.00 97.00 74 LEU A C 1
ATOM 558 O O . LEU A 1 74 ? -9.915 5.462 18.703 1.00 97.00 74 LEU A O 1
ATOM 562 N N . GLU A 1 75 ? -8.067 4.563 19.623 1.00 96.69 75 GLU A N 1
ATOM 563 C CA . GLU A 1 75 ? -7.970 5.487 20.748 1.00 96.69 75 GLU A CA 1
ATOM 564 C C . GLU A 1 75 ? -7.177 6.720 20.313 1.00 96.69 75 GLU A C 1
ATOM 566 O O . GLU A 1 75 ? -5.946 6.733 20.362 1.00 96.69 75 GLU A O 1
ATOM 571 N N . THR A 1 76 ? -7.887 7.752 19.860 1.00 95.88 76 THR A N 1
ATOM 572 C CA . THR A 1 76 ? -7.287 8.958 19.275 1.00 95.88 76 THR A CA 1
ATOM 573 C C . THR A 1 76 ? -6.229 9.602 20.173 1.00 95.88 76 THR A C 1
ATOM 575 O O . THR A 1 76 ? -5.173 9.988 19.676 1.00 95.88 76 THR A O 1
ATOM 578 N N . ASP A 1 77 ? -6.447 9.652 21.490 1.00 95.12 77 ASP A N 1
ATOM 579 C CA . ASP A 1 77 ? -5.480 10.229 22.433 1.00 95.12 77 ASP A CA 1
ATOM 580 C C . ASP A 1 77 ? -4.139 9.479 22.430 1.00 95.12 77 ASP A C 1
ATOM 582 O O . ASP A 1 77 ? -3.088 10.113 22.355 1.00 95.12 77 ASP A O 1
ATOM 586 N N . LYS A 1 78 ? -4.157 8.139 22.373 1.00 95.56 78 LYS A N 1
ATOM 587 C CA . LYS A 1 78 ? -2.930 7.330 22.252 1.00 95.56 78 LYS A CA 1
ATOM 588 C C . LYS A 1 78 ? -2.221 7.551 20.919 1.00 95.56 78 LYS A C 1
ATOM 590 O O . LYS A 1 78 ? -0.998 7.514 20.855 1.00 95.56 78 LYS A O 1
ATOM 595 N N . LEU A 1 79 ? -2.967 7.781 19.837 1.00 96.12 79 LEU A N 1
ATOM 596 C CA . LEU A 1 79 ? -2.363 8.074 18.534 1.00 96.12 79 LEU A CA 1
ATOM 597 C C . LEU A 1 79 ? -1.672 9.438 18.527 1.00 96.12 79 LEU A C 1
ATOM 599 O O . LEU A 1 79 ? -0.601 9.579 17.939 1.00 96.12 79 LEU A O 1
ATOM 603 N N . ARG A 1 80 ? -2.244 10.434 19.211 1.00 95.69 80 ARG A N 1
ATOM 604 C CA . ARG A 1 80 ? -1.630 11.760 19.349 1.00 95.69 80 ARG A CA 1
ATOM 605 C C . ARG A 1 80 ? -0.298 11.704 20.078 1.00 95.69 80 ARG A C 1
ATOM 607 O O . ARG A 1 80 ? 0.607 12.439 19.699 1.00 95.69 80 ARG A O 1
ATOM 614 N N . GLU A 1 81 ? -0.150 10.820 21.067 1.00 95.44 81 GLU A N 1
ATOM 615 C CA . GLU A 1 81 ? 1.108 10.649 21.806 1.00 95.44 81 GLU A CA 1
ATOM 616 C C . GLU A 1 81 ? 2.304 10.380 20.886 1.00 95.44 81 GLU A C 1
ATOM 618 O O . GLU A 1 81 ? 3.407 10.809 21.208 1.00 95.44 81 GLU A O 1
ATOM 623 N N . PHE A 1 82 ? 2.114 9.761 19.712 1.00 94.00 82 PHE A N 1
ATOM 624 C CA . PHE A 1 82 ? 3.193 9.573 18.736 1.00 94.00 82 PHE A CA 1
ATOM 625 C C . PHE A 1 82 ? 3.782 10.897 18.237 1.00 94.00 82 PHE A C 1
ATOM 627 O O . PHE A 1 82 ? 4.996 10.972 18.045 1.00 94.00 82 PHE A O 1
ATOM 634 N N . LEU A 1 83 ? 2.936 11.913 18.043 1.00 93.12 83 LEU A N 1
ATOM 635 C CA . LEU A 1 83 ? 3.270 13.232 17.494 1.00 9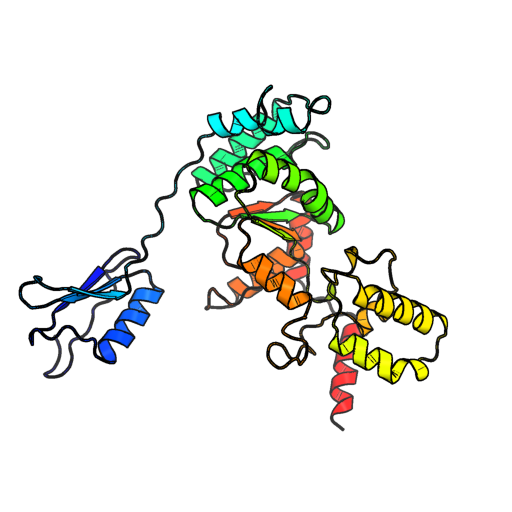3.12 83 LEU A CA 1
ATOM 636 C C . LEU A 1 83 ? 3.425 14.316 18.570 1.00 93.12 83 LEU A C 1
ATOM 638 O O . LEU A 1 83 ? 3.581 15.485 18.234 1.00 93.12 83 LEU A O 1
ATOM 642 N N . LEU A 1 84 ? 3.368 13.968 19.855 1.00 94.31 84 LEU A N 1
ATOM 643 C CA . LEU A 1 84 ? 3.662 14.898 20.946 1.00 94.31 84 LEU A CA 1
ATOM 644 C C . LEU A 1 84 ? 5.148 14.828 21.337 1.00 94.31 84 LEU A C 1
ATOM 646 O O . LEU A 1 84 ? 5.810 13.818 21.079 1.00 94.31 84 LEU A O 1
ATOM 650 N N . PRO A 1 85 ? 5.706 15.874 21.981 1.00 92.00 85 PRO A N 1
ATOM 651 C CA . PRO A 1 85 ? 7.072 15.830 22.497 1.00 92.00 85 PRO A CA 1
ATOM 652 C C . PRO A 1 85 ? 7.304 14.606 23.398 1.00 92.00 85 PRO A C 1
ATOM 654 O O . PRO A 1 85 ? 6.550 14.366 24.338 1.00 92.00 85 PRO A O 1
ATOM 657 N N . GLY A 1 86 ? 8.351 13.82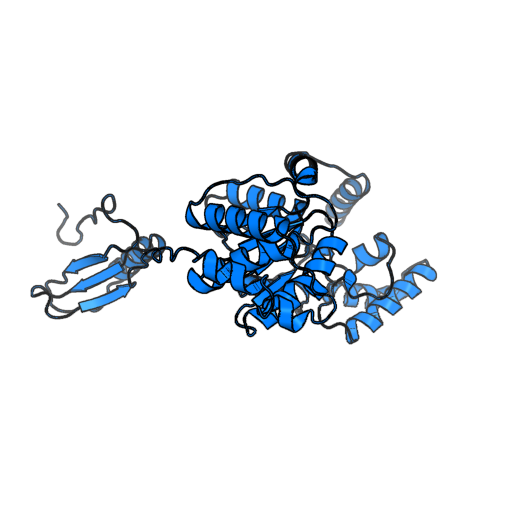8 23.108 1.00 87.75 86 GLY A N 1
ATOM 658 C CA . GLY A 1 86 ? 8.648 12.562 23.800 1.00 87.75 86 GLY A CA 1
ATOM 659 C C . GLY A 1 86 ? 7.953 11.322 23.215 1.00 87.75 86 GLY A C 1
ATOM 660 O O . GLY A 1 86 ? 8.295 10.202 23.599 1.00 87.75 86 GLY A O 1
ATOM 661 N N . GLY A 1 87 ? 7.048 11.506 22.251 1.00 90.31 87 GLY A N 1
ATOM 662 C CA . GLY A 1 87 ? 6.379 10.452 21.492 1.00 90.31 87 GLY A CA 1
ATOM 663 C C . GLY A 1 87 ? 7.306 9.571 20.656 1.00 90.31 87 GLY A C 1
ATOM 664 O O . GLY A 1 87 ? 8.491 9.863 20.485 1.00 90.31 87 GLY A O 1
ATOM 665 N N . GLY A 1 88 ? 6.767 8.475 20.111 1.00 91.25 88 GLY A N 1
ATOM 666 C CA . GLY A 1 88 ? 7.515 7.548 19.248 1.00 91.25 88 GLY A CA 1
ATOM 667 C C . GLY A 1 88 ? 8.187 8.249 18.064 1.00 91.25 88 GLY A C 1
ATOM 668 O O . GLY A 1 88 ? 9.399 8.144 17.900 1.00 91.25 88 GLY A O 1
ATOM 669 N N . ILE A 1 89 ? 7.430 9.048 17.308 1.00 93.00 89 ILE A N 1
ATOM 670 C CA . ILE A 1 89 ? 7.959 9.799 16.160 1.00 93.00 89 ILE A CA 1
ATOM 671 C C . ILE A 1 89 ? 8.909 10.904 16.621 1.00 93.00 89 ILE A C 1
ATOM 673 O O . ILE A 1 89 ? 9.994 11.053 16.061 1.00 93.00 89 ILE A O 1
ATOM 677 N N . ALA A 1 90 ? 8.528 11.663 17.654 1.00 89.75 90 ALA A N 1
ATOM 678 C CA . ALA A 1 90 ? 9.344 12.763 18.160 1.00 89.75 90 ALA A CA 1
ATOM 679 C C . ALA A 1 90 ? 10.742 12.295 18.598 1.00 89.75 90 ALA A C 1
ATOM 681 O O . ALA A 1 90 ? 11.738 12.953 18.298 1.00 89.75 90 ALA A O 1
ATOM 682 N N . ARG A 1 91 ? 10.836 11.128 19.251 1.00 91.94 91 ARG A N 1
ATOM 683 C CA . ARG A 1 91 ? 12.118 10.530 19.653 1.00 91.94 91 ARG A CA 1
ATOM 684 C C . ARG A 1 91 ? 12.983 10.131 18.460 1.00 91.94 91 ARG A C 1
ATOM 686 O O . ARG A 1 91 ? 14.183 10.379 18.495 1.00 91.94 91 ARG A O 1
ATOM 693 N N . LEU A 1 92 ? 12.388 9.552 17.419 1.00 93.00 92 LEU A N 1
ATOM 694 C CA . LEU A 1 92 ? 13.114 9.111 16.224 1.00 93.00 92 LEU A CA 1
ATOM 695 C C . LEU A 1 92 ? 13.582 10.282 15.350 1.00 93.00 92 LEU A C 1
ATOM 697 O O . LEU A 1 92 ? 14.673 10.250 14.789 1.00 93.00 92 LEU A O 1
ATOM 701 N N . MET A 1 93 ? 12.783 11.346 15.256 1.00 90.62 93 MET A N 1
ATOM 702 C CA . MET A 1 93 ? 13.147 12.546 14.498 1.00 90.62 93 MET A CA 1
ATOM 703 C C . MET A 1 93 ? 14.168 13.438 15.225 1.00 90.62 93 MET A C 1
ATOM 705 O O . MET A 1 93 ? 14.883 14.202 14.567 1.00 90.62 93 MET A O 1
ATOM 709 N N . GLY A 1 94 ? 14.248 13.355 16.557 1.00 90.25 94 GLY A N 1
ATOM 710 C CA . GLY A 1 94 ? 15.192 14.120 17.372 1.00 90.25 94 GLY A CA 1
ATOM 711 C C . GLY A 1 94 ? 15.056 15.629 17.149 1.00 90.25 94 GLY A C 1
ATOM 712 O O . GLY A 1 94 ? 13.960 16.178 17.191 1.00 90.25 94 GLY A O 1
ATOM 713 N N . GLU A 1 95 ? 16.168 16.306 16.857 1.00 88.00 95 GLU A N 1
ATOM 714 C CA . GLU A 1 95 ? 16.207 17.763 16.633 1.00 88.00 95 GLU A CA 1
ATOM 715 C C . GLU A 1 95 ? 15.417 18.232 15.399 1.00 88.00 95 GLU A C 1
ATOM 717 O O . GLU A 1 95 ? 15.116 19.416 15.275 1.00 88.00 95 GLU A O 1
ATOM 722 N N . LYS A 1 96 ? 15.072 17.323 14.476 1.00 87.62 96 LYS A N 1
ATOM 723 C CA . LYS A 1 96 ? 14.253 17.642 13.293 1.00 87.62 96 LYS A CA 1
ATOM 724 C C . LYS A 1 96 ? 12.755 17.643 13.596 1.00 87.62 96 LYS A C 1
ATOM 726 O O . LYS A 1 96 ? 11.964 17.971 12.711 1.00 87.62 96 LYS A O 1
ATOM 731 N N . PHE A 1 97 ? 12.361 17.206 14.791 1.00 89.19 97 PHE A N 1
ATOM 732 C CA . PHE A 1 97 ? 10.969 17.179 15.198 1.00 89.19 97 PHE A CA 1
ATOM 733 C C . PHE A 1 97 ? 10.464 18.591 15.498 1.00 89.19 97 PHE A C 1
ATOM 735 O O . PHE A 1 97 ? 11.077 19.346 16.249 1.00 89.19 97 PHE A O 1
ATOM 742 N N . GLU A 1 98 ? 9.297 18.912 14.956 1.00 89.12 98 GLU A N 1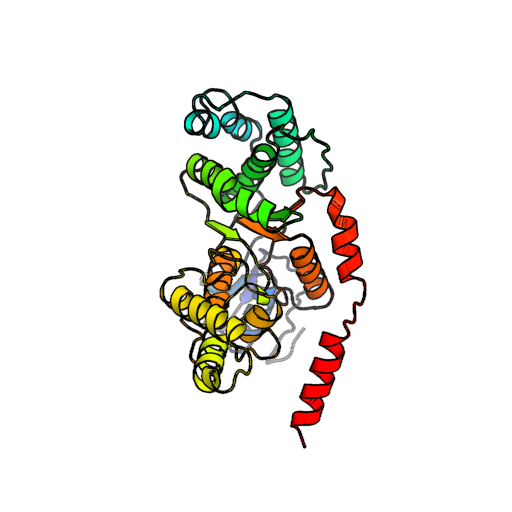
ATOM 743 C CA . GLU A 1 98 ? 8.577 20.145 15.239 1.00 89.12 98 GLU A CA 1
ATOM 744 C C . GLU A 1 98 ? 7.120 19.786 15.516 1.00 89.12 98 GLU A C 1
ATOM 746 O O . GLU A 1 98 ? 6.484 19.101 14.711 1.00 89.12 98 GLU A O 1
ATOM 751 N N . LEU A 1 99 ? 6.595 20.245 16.653 1.00 88.94 99 LEU A N 1
ATOM 752 C CA . LEU A 1 99 ? 5.187 20.069 16.982 1.00 88.94 99 LEU A CA 1
ATOM 753 C C . LEU A 1 99 ? 4.338 20.974 16.087 1.00 88.94 99 LEU A C 1
ATOM 755 O O . LEU A 1 99 ? 4.558 22.182 16.034 1.00 88.94 99 LEU A O 1
ATOM 759 N N . ARG A 1 100 ? 3.346 20.385 15.417 1.00 90.25 100 ARG A N 1
ATOM 760 C CA . ARG A 1 100 ? 2.431 21.098 14.522 1.00 90.25 100 ARG A CA 1
ATOM 761 C C . ARG A 1 100 ? 0.991 20.736 14.859 1.00 90.25 100 ARG A C 1
ATOM 763 O O . ARG A 1 100 ? 0.574 19.603 14.635 1.00 90.25 100 ARG A O 1
ATOM 770 N N . ASP A 1 101 ? 0.220 21.702 15.350 1.00 90.50 101 ASP A N 1
ATOM 771 C CA . ASP A 1 101 ? -1.176 21.477 15.759 1.00 90.50 101 ASP A CA 1
ATOM 772 C C . ASP A 1 101 ? -2.056 20.990 14.596 1.00 90.50 101 ASP A C 1
ATOM 774 O O . ASP A 1 101 ? -2.928 20.142 14.780 1.00 90.50 101 ASP A O 1
ATOM 778 N N . GLU A 1 102 ? -1.770 21.444 13.373 1.00 90.69 102 GLU A N 1
ATOM 779 C CA . GLU A 1 102 ? -2.452 20.988 12.155 1.00 90.69 102 GLU A CA 1
ATOM 780 C C . GLU A 1 102 ? -2.272 19.480 11.910 1.00 90.69 102 GLU A C 1
ATOM 782 O O . GLU A 1 102 ? -3.205 18.813 11.459 1.00 90.69 102 GLU A O 1
ATOM 787 N N . GLN A 1 103 ? -1.106 18.912 12.255 1.00 92.00 103 GLN A N 1
ATOM 788 C CA . GLN A 1 103 ? -0.876 17.469 12.134 1.00 92.00 103 GLN A CA 1
ATOM 789 C C . GLN A 1 103 ? -1.738 16.678 13.115 1.00 92.00 103 GLN A C 1
ATOM 791 O O . GLN A 1 103 ? -2.253 15.617 12.753 1.00 92.00 103 GLN A O 1
ATOM 796 N N . LEU A 1 104 ? -1.897 17.185 14.340 1.00 93.62 104 LEU A N 1
ATOM 797 C CA . LEU A 1 104 ? -2.741 16.565 15.359 1.00 93.62 104 LEU A CA 1
ATOM 798 C C . LEU A 1 104 ? -4.213 16.629 14.945 1.00 93.62 104 LEU A C 1
ATOM 800 O O . LEU A 1 104 ? -4.884 15.602 14.952 1.00 93.62 104 LEU A O 1
ATOM 804 N N . ALA A 1 105 ? -4.690 17.793 14.497 1.00 93.81 105 ALA A N 1
ATOM 805 C CA . ALA A 1 105 ? -6.067 17.965 14.033 1.00 93.81 105 ALA A CA 1
ATOM 806 C C . ALA A 1 105 ? -6.399 17.058 12.831 1.00 93.81 105 ALA A C 1
ATOM 808 O O . ALA A 1 105 ? -7.469 16.440 12.775 1.00 93.81 105 ALA A O 1
ATOM 809 N N . MET A 1 106 ? -5.468 16.924 11.878 1.00 94.88 106 MET A N 1
ATOM 810 C CA . MET A 1 106 ? -5.612 15.985 10.764 1.00 94.88 106 MET A CA 1
ATOM 811 C C . MET A 1 106 ? -5.652 14.535 11.261 1.00 94.88 106 MET A C 1
ATOM 813 O O . MET A 1 106 ? -6.526 13.783 10.836 1.00 94.88 106 MET A O 1
ATOM 817 N N . LEU A 1 107 ? -4.761 14.146 12.181 1.00 96.06 107 LEU A N 1
ATOM 818 C CA . LEU A 1 107 ? -4.728 12.796 12.751 1.00 96.06 107 LEU A CA 1
ATOM 819 C C . LEU A 1 107 ? -6.042 12.443 13.456 1.00 96.06 107 LEU A C 1
ATOM 821 O O . LEU A 1 107 ? -6.576 11.358 13.235 1.00 96.06 107 LEU A O 1
ATOM 825 N N . GLU A 1 108 ? -6.591 13.362 14.253 1.00 96.00 108 GLU A N 1
ATOM 826 C CA . GLU A 1 108 ? -7.879 13.187 14.933 1.00 96.00 108 GLU A CA 1
ATOM 827 C C . GLU A 1 108 ? -9.014 12.979 13.921 1.00 96.00 108 GLU A C 1
ATOM 829 O O . GLU A 1 108 ? -9.828 12.062 14.058 1.00 96.00 108 GLU A O 1
ATOM 834 N N . THR A 1 109 ? -9.027 13.787 12.858 1.00 96.25 109 THR A N 1
ATOM 835 C CA . THR A 1 109 ? -10.029 13.698 11.789 1.00 96.25 109 THR A CA 1
ATOM 836 C C . THR A 1 109 ? -9.936 12.369 11.038 1.00 96.25 109 THR A C 1
ATOM 838 O O . THR A 1 109 ? -10.963 11.747 10.753 1.00 96.25 109 THR A O 1
ATOM 841 N N . VAL A 1 110 ? -8.718 11.915 10.729 1.00 96.62 110 VAL A N 1
ATOM 842 C CA . VAL A 1 110 ? -8.483 10.629 10.066 1.00 96.62 110 VAL A CA 1
ATOM 843 C C . VAL A 1 110 ? -8.894 9.478 10.987 1.00 96.62 110 VAL A C 1
ATOM 845 O O . VAL A 1 110 ? -9.659 8.619 10.559 1.00 96.62 110 VAL A O 1
ATOM 848 N N . ALA A 1 111 ? -8.480 9.475 12.257 1.00 97.38 111 ALA A N 1
ATOM 849 C CA . ALA A 1 111 ? -8.845 8.433 13.219 1.00 97.38 111 ALA A CA 1
ATOM 850 C C . ALA A 1 111 ? -10.370 8.301 13.385 1.00 97.38 111 ALA A C 1
ATOM 852 O O . ALA A 1 111 ? -10.906 7.192 13.343 1.00 97.38 111 ALA A O 1
ATOM 853 N N . ALA A 1 112 ? -11.085 9.428 13.479 1.00 96.62 112 ALA A N 1
ATOM 854 C CA . ALA A 1 112 ? -12.545 9.438 13.503 1.00 96.62 112 ALA A CA 1
ATOM 855 C C . ALA A 1 112 ? -13.151 8.854 12.215 1.00 96.62 112 ALA A C 1
ATOM 857 O O . ALA A 1 112 ? -14.118 8.101 12.274 1.00 96.62 112 ALA A O 1
ATOM 858 N N . ALA A 1 113 ? -12.577 9.153 11.043 1.00 96.12 113 ALA A N 1
ATOM 859 C CA . ALA A 1 113 ? -13.049 8.602 9.773 1.00 96.12 113 ALA A CA 1
ATOM 860 C C . ALA A 1 113 ? -12.895 7.073 9.687 1.00 96.12 113 ALA A C 1
ATOM 862 O O . ALA A 1 113 ? -13.808 6.394 9.211 1.00 96.12 113 ALA A O 1
ATOM 863 N N . PHE A 1 114 ? -11.780 6.534 10.195 1.00 95.69 114 PHE A N 1
ATOM 864 C CA . PHE A 1 114 ? -11.567 5.090 10.324 1.00 95.69 114 PHE A CA 1
ATOM 865 C C . PHE A 1 114 ? -12.596 4.452 11.269 1.00 95.69 114 PHE A C 1
ATOM 867 O O . PHE A 1 114 ? -13.259 3.493 10.876 1.00 95.69 114 PHE A O 1
ATOM 874 N N . ASN A 1 115 ? -12.787 5.016 12.466 1.00 95.38 115 ASN A N 1
ATOM 875 C CA . ASN A 1 115 ? -13.727 4.499 13.469 1.00 95.38 115 ASN A CA 1
ATOM 876 C C . ASN A 1 115 ? -15.184 4.511 12.985 1.00 95.38 115 ASN A C 1
ATOM 878 O O . ASN A 1 115 ? -15.905 3.531 13.146 1.00 95.38 115 ASN A O 1
ATOM 882 N N . GLU A 1 116 ? -15.620 5.608 12.368 1.00 93.94 116 GLU A N 1
ATOM 883 C CA . GLU A 1 116 ? -17.012 5.812 11.944 1.00 93.94 116 GLU A CA 1
ATOM 884 C C . GLU A 1 116 ? -17.313 5.245 10.551 1.00 93.94 116 GLU A C 1
ATOM 886 O O . GLU A 1 116 ? -18.446 5.313 10.081 1.00 93.94 116 GLU A O 1
ATOM 891 N N . SER A 1 117 ? -16.310 4.694 9.863 1.00 89.75 117 SER A N 1
ATOM 892 C CA . SER A 1 117 ? -16.432 4.212 8.483 1.00 89.75 117 SER A CA 1
ATOM 893 C C . SER A 1 117 ? -16.996 5.245 7.504 1.00 89.75 117 SER A C 1
ATOM 895 O O . SER A 1 117 ? -17.831 4.925 6.658 1.00 89.75 117 SER A O 1
ATOM 897 N N . ARG A 1 118 ? -16.520 6.490 7.596 1.00 91.88 118 ARG A N 1
ATOM 898 C CA . ARG A 1 118 ? -16.967 7.602 6.746 1.00 91.88 118 ARG A CA 1
ATOM 899 C C . ARG A 1 118 ? -15.871 8.096 5.808 1.00 91.88 118 ARG A C 1
ATOM 901 O O . ARG A 1 118 ? -14.683 7.893 6.040 1.00 91.88 118 ARG A O 1
ATOM 908 N N . ILE A 1 119 ? -16.288 8.810 4.767 1.00 92.44 119 ILE A N 1
ATOM 909 C CA . ILE A 1 119 ? -15.380 9.558 3.896 1.00 92.44 119 ILE A CA 1
ATOM 910 C C . ILE A 1 119 ? -15.059 10.893 4.572 1.00 92.44 119 ILE A C 1
ATOM 912 O O . ILE A 1 119 ? -15.966 11.605 5.001 1.00 92.44 119 ILE A O 1
ATOM 916 N N . SER A 1 120 ? -13.774 11.235 4.638 1.00 93.19 120 SER A N 1
ATOM 917 C CA . SER A 1 120 ? -13.298 12.542 5.087 1.00 93.19 120 SER A CA 1
ATOM 918 C C . SER A 1 120 ? -12.466 13.193 3.988 1.00 93.19 120 SER A C 1
ATOM 920 O O . SER A 1 120 ? -11.632 12.532 3.369 1.00 93.19 120 SER A O 1
ATOM 922 N N . LEU A 1 121 ? -12.707 14.480 3.746 1.00 93.25 121 LEU A N 1
ATOM 923 C CA . LEU A 1 121 ? -11.938 15.301 2.818 1.00 93.25 121 LEU A CA 1
ATOM 924 C C . LEU A 1 121 ? -11.191 16.353 3.633 1.00 93.25 121 LEU A C 1
ATOM 926 O O . LEU A 1 121 ? -11.814 17.140 4.343 1.00 93.25 121 LEU A O 1
ATOM 930 N N . ILE A 1 122 ? -9.865 16.344 3.537 1.00 91.50 122 ILE A N 1
ATOM 931 C CA . ILE A 1 122 ? -8.993 17.208 4.330 1.00 91.50 122 ILE A CA 1
ATOM 932 C C . ILE A 1 122 ? -8.099 17.982 3.371 1.00 9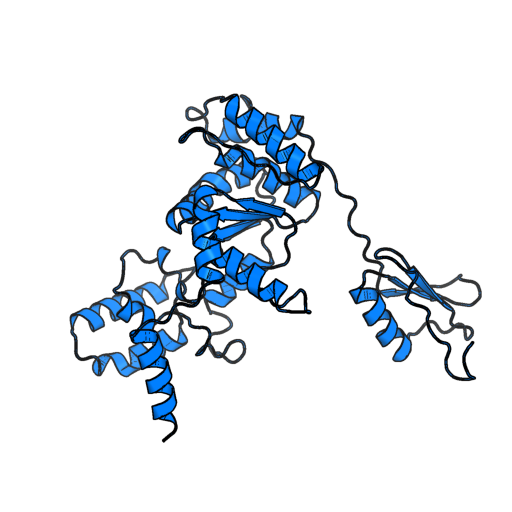1.50 122 ILE A C 1
ATOM 934 O O . ILE A 1 122 ? -7.321 17.391 2.623 1.00 91.50 122 ILE A O 1
ATOM 938 N N . GLU A 1 123 ? -8.198 19.305 3.413 1.00 89.50 123 GLU A N 1
ATOM 939 C CA . GLU A 1 123 ? -7.230 20.190 2.781 1.00 89.50 123 GLU A CA 1
ATOM 940 C C . GLU A 1 123 ? -6.187 20.581 3.827 1.00 89.50 123 GLU A C 1
ATOM 942 O O . GLU A 1 123 ? -6.518 21.084 4.898 1.00 89.50 123 GLU A O 1
ATOM 947 N N . ALA A 1 124 ? -4.918 20.331 3.528 1.00 80.69 124 ALA A N 1
ATOM 948 C CA . ALA A 1 124 ? -3.807 20.723 4.383 1.00 80.69 124 ALA A CA 1
ATOM 949 C C . ALA A 1 124 ? -2.753 21.441 3.537 1.00 80.69 124 ALA A C 1
ATOM 951 O O . ALA A 1 124 ? -2.557 21.099 2.368 1.00 80.69 124 ALA A O 1
ATOM 952 N N . GLY A 1 125 ? -2.049 22.418 4.108 1.00 74.50 125 GLY A N 1
ATOM 953 C CA . GLY A 1 125 ? -1.004 23.164 3.396 1.00 74.50 125 GLY A CA 1
ATOM 954 C C . GLY A 1 125 ? 0.195 22.283 3.024 1.00 74.50 125 GLY A C 1
ATOM 955 O O . GLY A 1 125 ? 0.481 21.288 3.688 1.00 74.50 125 GLY A O 1
ATOM 956 N N . THR A 1 126 ? 0.921 22.603 1.953 1.00 70.56 126 THR A N 1
ATOM 957 C CA . THR A 1 126 ? 2.177 21.909 1.598 1.00 70.56 126 THR A CA 1
ATOM 958 C C . THR A 1 126 ? 3.223 22.050 2.710 1.00 70.56 126 THR A C 1
ATOM 960 O O . THR A 1 126 ? 3.324 23.107 3.322 1.00 70.56 126 THR A O 1
ATOM 963 N N . GLY A 1 127 ? 4.022 21.008 2.967 1.00 67.56 127 GLY A N 1
ATOM 964 C CA . GLY A 1 127 ? 5.094 21.054 3.978 1.00 67.56 127 GLY A CA 1
ATOM 965 C C . GLY A 1 127 ? 4.645 20.868 5.436 1.00 67.56 127 GLY A C 1
ATOM 966 O O . GLY A 1 127 ? 5.485 20.804 6.326 1.00 67.56 127 GLY A O 1
ATOM 967 N N . THR A 1 128 ? 3.347 20.689 5.690 1.00 61.94 128 THR A N 1
ATOM 968 C CA . THR A 1 128 ? 2.774 20.474 7.036 1.00 61.94 128 THR A CA 1
ATOM 969 C C . THR A 1 128 ? 3.067 19.088 7.623 1.00 61.94 128 THR A C 1
ATOM 971 O O . THR A 1 128 ? 2.762 18.834 8.780 1.00 61.94 128 THR A O 1
ATOM 974 N N . GLY A 1 129 ? 3.697 18.175 6.872 1.00 72.19 129 GLY A N 1
ATOM 975 C CA . GLY A 1 129 ? 3.996 16.802 7.309 1.00 72.19 129 GLY A CA 1
ATOM 976 C C . GLY A 1 129 ? 2.749 15.923 7.492 1.00 72.19 129 GLY A C 1
ATOM 977 O O . GLY A 1 129 ? 2.703 15.089 8.391 1.00 72.19 129 GLY A O 1
ATOM 978 N N . LYS A 1 130 ? 1.759 16.114 6.611 1.00 84.44 130 LYS A N 1
ATOM 979 C CA . LYS A 1 130 ? 0.478 15.381 6.526 1.00 84.44 130 LYS A CA 1
ATOM 980 C C . LYS A 1 130 ? 0.627 13.866 6.534 1.00 84.44 130 LYS A C 1
ATOM 982 O O . LYS A 1 130 ? -0.247 13.160 7.026 1.00 84.44 130 LYS A O 1
ATOM 987 N N . THR A 1 131 ? 1.728 13.384 5.964 1.00 92.06 131 THR A N 1
ATOM 988 C CA . THR A 1 131 ? 2.004 11.965 5.789 1.00 92.06 131 THR A CA 1
ATOM 989 C C . THR A 1 131 ? 1.869 11.198 7.096 1.00 92.06 131 THR A C 1
ATOM 991 O O . THR A 1 131 ? 1.151 10.207 7.170 1.00 92.06 131 THR A O 1
ATOM 994 N N . LEU A 1 132 ? 2.472 11.704 8.173 1.00 93.88 132 LEU A N 1
ATOM 995 C CA . LEU A 1 132 ? 2.420 11.043 9.475 1.00 93.88 132 LEU A CA 1
ATOM 996 C C . LEU A 1 132 ? 1.006 11.047 10.065 1.00 93.88 132 LEU A C 1
ATOM 998 O O . LEU A 1 132 ? 0.583 10.050 10.650 1.00 93.88 132 LEU A O 1
ATOM 1002 N N . SER A 1 133 ? 0.256 12.130 9.854 1.00 95.06 133 SER A N 1
ATOM 1003 C CA . SER A 1 133 ? -1.115 12.279 10.345 1.00 95.06 133 SER A CA 1
ATOM 1004 C C . SER A 1 133 ? -2.079 11.248 9.769 1.00 95.06 133 SER A C 1
ATOM 1006 O O . SER A 1 133 ? -3.017 10.871 10.465 1.00 95.06 133 SER A O 1
ATOM 1008 N N . TYR A 1 134 ? -1.864 10.768 8.538 1.00 95.81 134 TYR A N 1
ATOM 1009 C CA . TYR A 1 134 ? -2.653 9.659 7.992 1.00 95.81 134 TYR A CA 1
ATOM 1010 C C . TYR A 1 134 ? -1.996 8.285 8.187 1.00 95.81 134 TYR A C 1
ATOM 1012 O O . TYR A 1 134 ? -2.716 7.298 8.327 1.00 95.81 134 TYR A O 1
ATOM 1020 N N . LEU A 1 135 ? -0.659 8.193 8.225 1.00 97.00 135 LEU A N 1
ATOM 1021 C CA . LEU A 1 135 ? 0.047 6.916 8.386 1.00 97.00 135 LEU A CA 1
ATOM 1022 C C . LEU A 1 135 ? -0.176 6.298 9.765 1.00 97.00 135 LEU A C 1
ATOM 1024 O O . LEU A 1 135 ? -0.456 5.107 9.855 1.00 97.00 135 LEU A O 1
ATOM 1028 N N . ILE A 1 136 ? -0.075 7.094 10.830 1.00 96.88 136 ILE A N 1
ATOM 1029 C CA . ILE A 1 136 ? -0.224 6.617 12.212 1.00 96.88 136 ILE A CA 1
ATOM 1030 C C . ILE A 1 136 ? -1.593 5.948 12.434 1.00 96.88 136 ILE A C 1
ATOM 1032 O O . ILE A 1 136 ? -1.612 4.785 12.844 1.00 96.88 136 ILE A O 1
ATOM 1036 N N . PRO A 1 137 ? -2.741 6.597 12.139 1.00 97.56 137 PRO A N 1
ATOM 1037 C CA . PRO A 1 137 ? -4.042 5.943 12.274 1.00 97.56 137 PRO A CA 1
ATOM 1038 C C . PRO A 1 137 ? -4.235 4.781 11.290 1.00 97.56 137 PRO A C 1
ATOM 1040 O O . PRO A 1 137 ? -4.843 3.785 11.671 1.00 97.56 137 PRO A O 1
ATOM 1043 N N . ALA A 1 138 ? -3.693 4.850 10.066 1.00 97.75 138 ALA A N 1
ATOM 1044 C CA . ALA A 1 138 ? -3.767 3.748 9.101 1.00 97.75 138 ALA A CA 1
ATOM 1045 C C . ALA A 1 138 ? -3.067 2.474 9.608 1.00 97.75 138 ALA A C 1
ATOM 1047 O O . ALA A 1 138 ? -3.641 1.385 9.568 1.00 97.75 138 ALA A O 1
ATOM 1048 N N . VAL A 1 139 ? -1.844 2.609 10.122 1.00 97.44 139 VAL A N 1
ATOM 1049 C CA . VAL A 1 139 ? -1.074 1.498 10.694 1.00 97.44 139 VAL A CA 1
ATOM 1050 C C . VAL A 1 139 ? -1.746 0.971 11.958 1.00 97.44 139 VAL A C 1
ATOM 1052 O O . VAL A 1 139 ? -1.945 -0.238 12.082 1.00 97.44 139 VAL A O 1
ATOM 1055 N N . ALA A 1 140 ? -2.156 1.862 12.865 1.00 97.31 140 ALA A N 1
ATOM 1056 C CA . ALA A 1 140 ? -2.846 1.470 14.089 1.00 97.31 140 ALA A CA 1
ATOM 1057 C C . ALA A 1 140 ? -4.145 0.703 13.798 1.00 97.31 140 ALA A C 1
ATOM 1059 O O . ALA A 1 140 ? -4.425 -0.298 14.457 1.00 97.31 140 ALA A O 1
ATOM 1060 N N . TRP A 1 141 ? -4.909 1.131 12.785 1.00 97.31 141 TRP A N 1
ATOM 1061 C CA . TRP A 1 141 ? -6.103 0.416 12.337 1.00 97.31 141 TRP A CA 1
ATOM 1062 C C . TRP A 1 141 ? -5.757 -0.982 11.853 1.00 97.31 141 TRP A C 1
ATOM 1064 O O . TRP A 1 141 ? -6.415 -1.948 12.236 1.00 97.31 141 TRP A O 1
ATOM 1074 N N . SER A 1 142 ? -4.712 -1.086 11.033 1.00 95.50 142 SER A N 1
ATOM 1075 C CA . SER A 1 142 ? -4.309 -2.357 10.454 1.00 95.50 142 SER A CA 1
ATOM 1076 C C . SER A 1 142 ? -3.862 -3.369 11.505 1.00 95.50 142 SER A C 1
ATOM 1078 O O . SER A 1 142 ? -4.286 -4.521 11.460 1.00 95.50 142 SER A O 1
ATOM 1080 N N . LEU A 1 143 ? -3.076 -2.931 12.492 1.00 94.81 143 LEU A N 1
ATOM 1081 C CA . LEU A 1 143 ? -2.607 -3.783 13.585 1.00 94.81 143 LEU A CA 1
ATOM 1082 C C . LEU A 1 143 ? -3.746 -4.247 14.500 1.00 94.81 143 LEU A C 1
ATOM 1084 O O . LEU A 1 143 ? -3.812 -5.429 14.828 1.00 94.81 143 LEU A O 1
ATOM 1088 N N . ARG A 1 144 ? -4.659 -3.345 14.882 1.00 94.31 144 ARG A N 1
ATOM 1089 C CA . ARG A 1 144 ? -5.771 -3.674 15.791 1.00 94.31 144 ARG A CA 1
ATOM 1090 C C . ARG A 1 144 ? -6.832 -4.548 15.130 1.00 94.31 144 ARG A C 1
ATOM 1092 O O . ARG A 1 144 ? -7.255 -5.548 15.696 1.00 94.31 144 ARG A O 1
ATOM 1099 N N . ASN A 1 145 ? -7.232 -4.204 13.909 1.00 92.94 145 ASN A N 1
ATOM 1100 C CA . ASN A 1 145 ? -8.366 -4.854 13.249 1.00 92.94 145 ASN A CA 1
ATOM 1101 C C . ASN A 1 145 ? -7.948 -5.992 12.305 1.00 92.94 145 ASN A C 1
ATOM 1103 O O . ASN A 1 145 ? -8.787 -6.767 11.851 1.00 92.94 145 ASN A O 1
ATOM 1107 N N . GLY A 1 146 ? -6.652 -6.135 12.002 1.00 89.62 146 GLY A N 1
ATOM 1108 C CA . GLY A 1 146 ? -6.169 -7.077 10.987 1.00 89.62 146 GLY A CA 1
ATOM 1109 C C . GLY A 1 146 ? -6.632 -6.719 9.572 1.00 89.62 146 GLY A C 1
ATOM 1110 O O . GLY A 1 146 ? -6.646 -7.575 8.688 1.00 89.62 146 GLY A O 1
ATOM 1111 N N . GLU A 1 147 ? -7.040 -5.468 9.352 1.00 91.00 147 GLU A N 1
ATOM 1112 C CA . GLU A 1 147 ? -7.520 -4.987 8.063 1.00 91.00 147 GLU A CA 1
ATOM 1113 C C . GLU A 1 147 ? -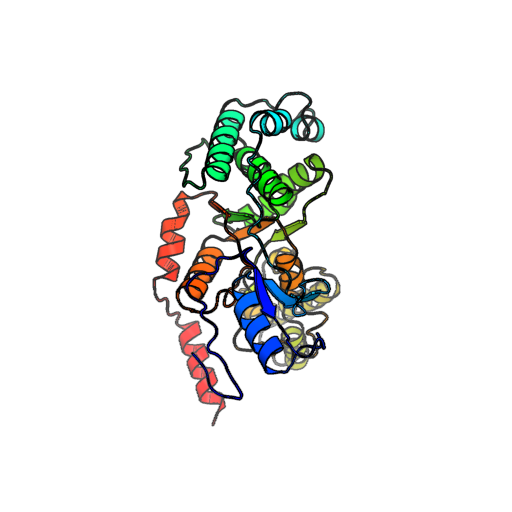6.405 -4.301 7.284 1.00 91.00 147 GLU A C 1
ATOM 1115 O O . GLU A 1 147 ? -5.719 -3.408 7.780 1.00 91.00 147 GLU A O 1
ATOM 1120 N N . ARG A 1 148 ? -6.255 -4.671 6.016 1.00 93.38 148 ARG A N 1
ATOM 1121 C CA . ARG A 1 148 ? -5.312 -4.008 5.122 1.00 93.38 148 ARG A CA 1
ATOM 1122 C C . ARG A 1 148 ? -5.747 -2.576 4.825 1.00 93.38 148 ARG A C 1
ATOM 1124 O O . ARG A 1 148 ? -6.907 -2.342 4.472 1.00 93.38 148 ARG A O 1
ATOM 1131 N N . VAL A 1 149 ? -4.792 -1.650 4.875 1.00 97.38 149 VAL A N 1
ATOM 1132 C CA . VAL A 1 149 ? -4.997 -0.252 4.478 1.00 97.38 149 VAL A CA 1
ATOM 1133 C C . VAL A 1 149 ? -4.199 0.053 3.216 1.00 97.38 149 VAL A C 1
ATOM 1135 O O . VAL A 1 149 ? -3.016 -0.273 3.113 1.00 97.38 149 VAL A O 1
ATOM 1138 N N . VAL A 1 150 ? -4.859 0.678 2.242 1.00 97.50 150 VAL A N 1
ATOM 1139 C CA . VAL A 1 150 ? -4.232 1.128 0.994 1.00 97.50 150 VAL A CA 1
ATOM 1140 C C . VAL A 1 150 ? -3.984 2.630 1.057 1.00 97.50 150 VAL A C 1
ATOM 1142 O O . VAL A 1 150 ? -4.887 3.397 1.371 1.00 97.50 150 VAL A O 1
ATOM 1145 N N . ILE A 1 151 ? -2.779 3.061 0.710 1.00 97.38 151 ILE A N 1
ATOM 1146 C CA . ILE A 1 151 ? -2.414 4.462 0.521 1.00 97.38 151 ILE A CA 1
ATOM 1147 C C . ILE A 1 151 ? -2.170 4.660 -0.961 1.00 97.38 151 ILE A C 1
ATOM 1149 O O . ILE A 1 151 ? -1.306 4.020 -1.557 1.00 97.38 151 ILE A O 1
ATOM 1153 N N . SER A 1 152 ? -2.958 5.535 -1.564 1.00 95.56 152 SER A N 1
ATOM 1154 C CA . SER A 1 152 ? -2.863 5.860 -2.973 1.00 95.56 152 SER A CA 1
ATOM 1155 C C . SER A 1 152 ? -2.281 7.251 -3.147 1.00 95.56 152 SER A C 1
ATOM 1157 O O . SER A 1 152 ? -2.769 8.178 -2.515 1.00 95.56 152 SER A O 1
ATOM 1159 N N . THR A 1 153 ? -1.283 7.410 -4.012 1.00 93.19 153 THR A N 1
ATOM 1160 C CA . THR A 1 153 ? -0.696 8.718 -4.355 1.00 93.19 153 THR A CA 1
ATOM 1161 C C . THR A 1 153 ? -0.490 8.844 -5.869 1.00 93.19 153 THR A C 1
ATOM 1163 O O . THR A 1 153 ? -0.691 7.884 -6.623 1.00 93.19 153 THR A O 1
ATOM 1166 N N . ASN A 1 154 ? -0.116 10.032 -6.339 1.00 87.31 154 ASN A N 1
ATOM 1167 C CA . ASN A 1 154 ? -0.156 10.370 -7.759 1.00 87.31 154 ASN A CA 1
ATOM 1168 C C . ASN A 1 154 ? 1.049 9.875 -8.577 1.00 87.31 154 ASN A C 1
ATOM 1170 O O . ASN A 1 154 ? 0.878 9.447 -9.716 1.00 87.31 154 ASN A O 1
ATOM 1174 N N . THR A 1 155 ? 2.274 9.917 -8.047 1.00 82.06 155 THR A N 1
ATOM 1175 C CA . THR A 1 155 ? 3.491 9.612 -8.832 1.00 82.06 155 THR A CA 1
ATOM 1176 C C . THR A 1 155 ? 4.310 8.486 -8.208 1.00 82.06 155 THR A C 1
ATOM 1178 O O . THR A 1 155 ? 4.119 8.140 -7.045 1.00 82.06 155 THR A O 1
ATOM 1181 N N . ILE A 1 156 ? 5.196 7.855 -8.986 1.00 79.31 156 ILE A N 1
ATOM 1182 C CA . ILE A 1 156 ? 6.117 6.822 -8.473 1.00 79.31 156 ILE A CA 1
ATOM 1183 C C . ILE A 1 156 ? 7.074 7.433 -7.444 1.00 79.31 156 ILE A C 1
ATOM 1185 O O . ILE A 1 156 ? 7.175 6.907 -6.346 1.00 79.31 156 ILE A O 1
ATOM 1189 N N . ASN A 1 157 ? 7.634 8.609 -7.728 1.00 82.00 157 ASN A N 1
ATOM 1190 C CA . ASN A 1 157 ? 8.545 9.302 -6.814 1.00 82.00 157 ASN A CA 1
ATOM 1191 C C . ASN A 1 157 ? 7.898 9.610 -5.450 1.00 82.00 157 ASN A C 1
ATOM 1193 O O . ASN A 1 157 ? 8.549 9.494 -4.417 1.00 82.00 157 ASN A O 1
ATOM 1197 N N . LEU A 1 158 ? 6.610 9.986 -5.422 1.00 86.44 158 LEU A N 1
ATOM 1198 C CA . LEU A 1 158 ? 5.887 10.177 -4.158 1.00 86.44 158 LEU A CA 1
ATOM 1199 C C . LEU A 1 158 ? 5.707 8.854 -3.404 1.00 86.44 158 LEU A C 1
ATOM 1201 O O . LEU A 1 158 ? 5.851 8.824 -2.186 1.00 86.44 158 LEU A O 1
ATOM 1205 N N . GLN A 1 159 ? 5.434 7.755 -4.113 1.00 88.19 159 GLN A N 1
ATOM 1206 C CA . GLN A 1 159 ? 5.355 6.428 -3.495 1.00 88.19 159 GLN A CA 1
ATOM 1207 C C . GLN A 1 159 ? 6.702 6.000 -2.902 1.00 88.19 159 GLN A C 1
ATOM 1209 O O . GLN A 1 159 ? 6.736 5.442 -1.810 1.00 88.19 159 GLN A O 1
ATOM 1214 N N . GLU A 1 160 ? 7.802 6.277 -3.599 1.00 84.56 160 GLU A N 1
ATOM 1215 C CA . GLU A 1 160 ? 9.161 5.988 -3.132 1.00 84.56 160 GLU A CA 1
ATOM 1216 C C . GLU A 1 160 ? 9.507 6.814 -1.898 1.00 84.56 160 GLU A C 1
ATOM 1218 O O . GLU A 1 160 ? 9.954 6.251 -0.905 1.00 84.56 160 GLU A O 1
ATOM 1223 N N . GLN A 1 161 ? 9.176 8.110 -1.877 1.00 88.81 161 GLN A N 1
ATOM 1224 C CA . GLN A 1 161 ? 9.369 8.939 -0.685 1.00 88.81 161 GLN A CA 1
ATOM 1225 C C . GLN A 1 161 ? 8.641 8.362 0.543 1.00 88.81 161 GLN A C 1
ATOM 1227 O O . GLN A 1 161 ? 9.202 8.336 1.643 1.00 88.81 161 GLN A O 1
ATOM 1232 N N . LEU A 1 162 ? 7.412 7.863 0.360 1.00 92.12 162 LEU A N 1
ATOM 1233 C CA . LEU A 1 162 ? 6.675 7.195 1.432 1.00 92.12 162 LEU A CA 1
ATOM 1234 C C . LEU A 1 162 ? 7.401 5.936 1.911 1.00 92.12 162 LEU A C 1
ATOM 1236 O O . LEU A 1 162 ? 7.545 5.738 3.113 1.00 92.12 162 LEU A O 1
ATOM 1240 N N . ILE A 1 163 ? 7.861 5.095 0.989 1.00 91.94 163 ILE A N 1
ATOM 1241 C CA . ILE A 1 163 ? 8.439 3.777 1.284 1.00 91.94 163 ILE A CA 1
ATOM 1242 C C . ILE A 1 163 ? 9.864 3.863 1.842 1.00 91.94 163 ILE A C 1
ATOM 1244 O O . ILE A 1 163 ? 10.226 3.052 2.686 1.00 91.94 163 ILE A O 1
ATOM 1248 N N . GLU A 1 164 ? 10.662 4.838 1.414 1.00 91.00 164 GLU A N 1
ATOM 1249 C CA . GLU A 1 164 ? 12.071 4.966 1.803 1.00 91.00 164 GLU A CA 1
ATOM 1250 C C . GLU A 1 164 ? 12.278 5.807 3.063 1.00 91.00 164 GLU A C 1
ATOM 1252 O O . GLU A 1 164 ? 13.314 5.696 3.721 1.00 91.00 164 GLU A O 1
ATOM 1257 N N . LYS A 1 165 ? 11.311 6.663 3.412 1.00 89.62 165 LYS A N 1
ATOM 1258 C CA . LYS A 1 165 ? 11.478 7.634 4.498 1.00 89.62 165 LYS A CA 1
ATOM 1259 C C . LYS A 1 165 ? 10.328 7.637 5.493 1.00 89.62 165 LYS A C 1
ATOM 1261 O O . LYS A 1 165 ? 10.549 7.381 6.675 1.00 89.62 165 LYS A O 1
ATOM 1266 N N . ASP A 1 166 ? 9.117 7.947 5.039 1.00 93.12 166 ASP A N 1
ATOM 1267 C CA . ASP A 1 166 ? 8.018 8.253 5.960 1.00 93.12 166 ASP A CA 1
ATOM 1268 C C . ASP A 1 166 ? 7.450 6.987 6.634 1.00 93.12 166 ASP A C 1
ATOM 1270 O O . ASP A 1 166 ? 7.224 6.971 7.844 1.00 93.12 166 ASP A O 1
ATOM 1274 N N . ILE A 1 167 ? 7.271 5.896 5.884 1.00 95.88 167 ILE A N 1
ATOM 1275 C CA . ILE A 1 167 ? 6.783 4.611 6.403 1.00 95.88 167 ILE A CA 1
ATOM 1276 C C . ILE A 1 167 ? 7.826 3.910 7.282 1.00 95.88 167 ILE A C 1
ATOM 1278 O O . ILE A 1 167 ? 7.422 3.455 8.348 1.00 95.88 167 ILE A O 1
ATOM 1282 N N . PRO A 1 168 ? 9.131 3.842 6.939 1.00 95.81 168 PRO A N 1
ATOM 1283 C CA . PRO A 1 168 ? 10.150 3.293 7.837 1.00 95.81 168 PRO A CA 1
ATOM 1284 C C . PRO A 1 168 ? 10.176 3.970 9.211 1.00 95.81 168 PRO A C 1
ATOM 1286 O O . PRO A 1 168 ? 10.270 3.288 10.229 1.00 95.81 168 PRO A O 1
ATOM 1289 N N . LEU A 1 169 ? 10.003 5.296 9.253 1.00 94.50 169 LEU A N 1
ATOM 1290 C CA . LEU A 1 169 ? 9.909 6.049 10.504 1.00 94.50 169 LEU A CA 1
ATOM 1291 C C . LEU A 1 169 ? 8.704 5.603 11.349 1.00 94.50 169 LEU A C 1
ATOM 1293 O O . LEU A 1 169 ? 8.823 5.401 12.557 1.00 94.50 169 LEU A O 1
ATOM 1297 N N . VAL A 1 170 ? 7.538 5.429 10.722 1.00 95.88 170 VAL A N 1
ATOM 1298 C CA . VAL A 1 170 ? 6.335 4.925 11.405 1.00 95.88 170 VAL A CA 1
ATOM 1299 C C . VAL A 1 170 ? 6.503 3.452 11.788 1.00 95.88 170 VAL A C 1
ATOM 1301 O O . VAL A 1 170 ? 6.107 3.057 12.877 1.00 95.88 170 VAL A O 1
ATOM 1304 N N . HIS A 1 171 ? 7.142 2.642 10.949 1.00 96.62 171 HIS A N 1
ATOM 1305 C CA . HIS A 1 171 ? 7.455 1.242 11.225 1.00 96.62 171 HIS A CA 1
ATOM 1306 C C . HIS A 1 171 ? 8.280 1.085 12.497 1.00 96.62 171 HIS A C 1
ATOM 1308 O O . HIS A 1 171 ? 7.891 0.329 13.386 1.00 96.62 171 HIS A O 1
ATOM 1314 N N . GLU A 1 172 ? 9.350 1.863 12.641 1.00 95.75 172 GLU A N 1
ATOM 1315 C CA . GLU A 1 172 ? 10.163 1.866 13.854 1.00 95.75 172 GLU A CA 1
ATOM 1316 C C . GLU A 1 172 ? 9.388 2.403 15.069 1.00 95.75 172 GLU A C 1
ATOM 1318 O O . GLU A 1 172 ? 9.471 1.831 16.157 1.00 95.75 172 GLU A O 1
ATOM 1323 N N . ALA A 1 173 ? 8.560 3.441 14.895 1.00 94.56 173 ALA A N 1
ATOM 1324 C CA . ALA A 1 173 ? 7.738 3.982 15.981 1.00 94.56 173 ALA A CA 1
ATOM 1325 C C . ALA A 1 173 ? 6.719 2.967 16.534 1.00 94.56 173 ALA A C 1
ATOM 1327 O O . ALA A 1 173 ? 6.390 3.019 17.719 1.00 94.56 173 ALA A O 1
ATOM 1328 N N . PHE A 1 174 ? 6.246 2.046 15.692 1.00 94.94 174 PHE A N 1
ATOM 1329 C CA . PHE A 1 174 ? 5.374 0.925 16.053 1.00 94.94 174 PHE A CA 1
ATOM 1330 C C . PHE A 1 174 ? 6.155 -0.373 16.344 1.00 94.94 174 PHE A C 1
ATOM 1332 O O . PHE A 1 174 ? 5.582 -1.456 16.310 1.00 94.94 174 PHE A O 1
ATOM 1339 N N . GLY A 1 175 ? 7.466 -0.300 16.604 1.00 93.94 175 GLY A N 1
ATOM 1340 C CA . GLY A 1 175 ? 8.272 -1.457 17.014 1.00 93.94 175 GLY A CA 1
ATOM 1341 C C . GLY A 1 175 ? 8.485 -2.521 15.932 1.00 93.94 175 GLY A C 1
ATOM 1342 O O . GLY A 1 175 ? 8.899 -3.634 16.244 1.00 93.94 175 GLY A O 1
ATOM 1343 N N . GLY A 1 176 ? 8.209 -2.198 14.669 1.00 92.44 176 GLY A N 1
ATOM 1344 C CA . GLY A 1 176 ? 8.362 -3.110 13.540 1.00 92.44 176 GLY A CA 1
ATOM 1345 C C . GLY A 1 176 ? 7.237 -4.138 13.375 1.00 92.44 176 GLY A C 1
ATOM 1346 O O . GLY A 1 176 ? 7.418 -5.146 12.698 1.00 92.44 176 GLY A O 1
ATOM 1347 N N . GLU A 1 177 ? 6.069 -3.908 13.979 1.00 91.38 177 GLU A N 1
ATOM 1348 C CA . GLU A 1 177 ? 4.986 -4.903 14.061 1.00 91.38 177 GLU A CA 1
ATOM 1349 C C . GLU A 1 177 ? 4.157 -5.085 12.772 1.00 91.38 177 GLU A C 1
ATOM 1351 O O . GLU A 1 177 ? 3.322 -5.988 12.702 1.00 91.38 177 GLU A O 1
ATOM 1356 N N . PHE A 1 178 ? 4.361 -4.259 11.739 1.00 94.38 178 PHE A N 1
ATOM 1357 C CA . PHE A 1 178 ? 3.600 -4.339 10.484 1.00 94.38 178 PHE A CA 1
ATOM 1358 C C . PHE A 1 178 ? 4.492 -4.419 9.246 1.00 94.38 178 PHE A C 1
ATOM 1360 O O . PHE A 1 178 ? 5.521 -3.756 9.163 1.00 94.38 178 PHE A O 1
ATOM 1367 N N . ASN A 1 179 ? 4.035 -5.149 8.228 1.00 94.00 179 ASN A N 1
ATOM 1368 C CA . ASN A 1 179 ? 4.665 -5.187 6.914 1.00 94.00 179 ASN A CA 1
ATOM 1369 C C . ASN A 1 179 ? 3.982 -4.203 5.962 1.00 94.00 179 ASN A C 1
ATOM 1371 O O . ASN A 1 179 ? 2.754 -4.052 5.953 1.00 94.00 179 ASN A O 1
ATOM 1375 N N . TYR A 1 180 ? 4.776 -3.596 5.091 1.00 96.38 180 TYR A N 1
ATOM 1376 C CA . TYR A 1 180 ? 4.303 -2.703 4.045 1.00 96.38 180 TYR A CA 1
ATOM 1377 C C . TYR A 1 180 ? 4.917 -3.076 2.697 1.00 96.38 180 TYR A C 1
ATOM 1379 O O . TYR A 1 180 ? 6.002 -3.648 2.648 1.00 96.38 180 TYR A O 1
ATOM 1387 N N . SER A 1 181 ? 4.212 -2.778 1.606 1.00 93.88 181 SER A N 1
ATOM 1388 C CA . SER A 1 181 ? 4.690 -3.048 0.246 1.00 93.88 181 SER A CA 1
ATOM 1389 C C . SER A 1 181 ? 4.329 -1.926 -0.715 1.00 93.88 181 SER A C 1
ATOM 1391 O O . SER A 1 181 ? 3.215 -1.395 -0.689 1.00 93.88 181 SER A O 1
ATOM 1393 N N . LEU A 1 182 ? 5.253 -1.635 -1.628 1.00 93.38 182 LEU A N 1
ATOM 1394 C CA . LEU A 1 182 ? 5.010 -0.805 -2.799 1.00 93.38 182 LEU A CA 1
ATOM 1395 C C . LEU A 1 182 ? 4.430 -1.656 -3.930 1.00 93.38 182 LEU A C 1
ATOM 1397 O O . LEU A 1 182 ? 5.034 -2.643 -4.350 1.00 93.38 182 LEU A O 1
ATOM 1401 N N . VAL A 1 183 ? 3.274 -1.267 -4.463 1.00 92.06 183 VAL A N 1
ATOM 1402 C CA . VAL A 1 183 ? 2.646 -1.976 -5.578 1.00 92.06 183 VAL A CA 1
ATOM 1403 C C . VAL A 1 183 ? 2.915 -1.255 -6.888 1.00 92.06 183 VAL A C 1
ATOM 1405 O O . VAL A 1 183 ? 2.345 -0.202 -7.174 1.00 92.06 183 VAL A O 1
ATOM 1408 N N . LYS A 1 184 ? 3.718 -1.890 -7.743 1.00 88.62 184 LYS A N 1
ATOM 1409 C CA . LYS A 1 184 ? 4.004 -1.408 -9.096 1.00 88.62 184 LYS A CA 1
ATOM 1410 C C . LYS A 1 184 ? 3.249 -2.230 -10.147 1.00 88.62 184 LYS A C 1
ATOM 1412 O O . LYS A 1 184 ? 2.887 -3.399 -9.952 1.00 88.62 184 LYS A O 1
ATOM 1417 N N . GLY A 1 185 ? 3.002 -1.611 -11.301 1.00 87.81 185 GLY A N 1
ATOM 1418 C CA . GLY A 1 185 ? 2.477 -2.311 -12.478 1.00 87.81 185 GLY A CA 1
ATOM 1419 C C . GLY A 1 185 ? 3.480 -3.343 -13.006 1.00 87.81 185 GLY A C 1
ATOM 1420 O O . GLY A 1 185 ? 4.682 -3.165 -12.833 1.00 87.81 185 GLY A O 1
ATOM 1421 N N . MET A 1 186 ? 3.002 -4.400 -13.675 1.00 89.44 186 MET A N 1
ATOM 1422 C CA . MET A 1 186 ? 3.853 -5.506 -14.155 1.00 89.44 186 MET A CA 1
ATOM 1423 C C . MET A 1 186 ? 5.027 -5.036 -15.030 1.00 89.44 186 MET A C 1
ATOM 1425 O O . MET A 1 186 ? 6.132 -5.540 -14.860 1.00 89.44 186 MET A O 1
ATOM 1429 N N . GLY A 1 187 ? 4.811 -4.033 -15.885 1.00 90.81 187 GLY A N 1
ATOM 1430 C CA . GLY A 1 187 ? 5.849 -3.464 -16.752 1.00 90.81 187 GLY A CA 1
ATOM 1431 C C . GLY A 1 187 ? 6.993 -2.756 -16.021 1.00 90.81 187 GLY A C 1
ATOM 1432 O O . GLY A 1 187 ? 7.980 -2.418 -16.656 1.00 90.81 187 GLY A O 1
ATOM 1433 N N . ASN A 1 188 ? 6.906 -2.557 -14.703 1.00 91.62 188 ASN A N 1
ATOM 1434 C CA . ASN A 1 188 ? 7.999 -1.986 -13.910 1.00 91.62 188 ASN A CA 1
ATOM 1435 C C . ASN A 1 188 ? 9.002 -3.038 -13.429 1.00 91.62 188 ASN A C 1
ATOM 1437 O O . ASN A 1 188 ? 9.936 -2.673 -12.729 1.00 91.62 188 ASN A O 1
ATOM 1441 N N . TYR A 1 189 ? 8.812 -4.318 -13.757 1.00 94.12 189 TYR A N 1
ATOM 1442 C CA . TYR A 1 189 ? 9.709 -5.393 -13.336 1.00 94.12 189 TYR A CA 1
ATOM 1443 C C . TYR A 1 189 ? 10.419 -6.012 -14.532 1.00 94.12 189 TYR A C 1
ATOM 1445 O O . TYR A 1 189 ? 9.799 -6.269 -15.566 1.00 94.12 189 TYR A O 1
ATOM 1453 N N . LEU A 1 190 ? 11.697 -6.332 -14.362 1.00 96.06 190 LEU A N 1
ATOM 1454 C CA . LEU A 1 190 ? 12.479 -7.091 -15.325 1.00 96.06 190 LEU A CA 1
ATOM 1455 C C . LEU A 1 190 ? 11.928 -8.519 -15.470 1.00 96.06 190 LEU A C 1
ATOM 1457 O O . LEU A 1 190 ? 11.609 -9.197 -14.487 1.00 96.06 190 LEU A O 1
ATOM 1461 N N . CYS A 1 191 ? 11.843 -9.018 -16.703 1.00 96.06 191 CYS A N 1
ATOM 1462 C CA . CYS A 1 191 ? 11.442 -10.389 -16.985 1.00 96.06 191 CYS A CA 1
ATOM 1463 C C . CYS A 1 191 ? 12.641 -11.240 -17.396 1.00 96.06 191 CYS A C 1
ATOM 1465 O O . CYS A 1 191 ? 13.018 -11.264 -18.564 1.00 96.06 191 CYS A O 1
ATOM 1467 N N . LEU A 1 192 ? 13.132 -12.061 -16.465 1.00 93.75 192 LEU A N 1
ATOM 1468 C CA . LEU A 1 192 ? 14.294 -12.939 -16.666 1.00 93.75 192 LEU A CA 1
ATOM 1469 C C . LEU A 1 192 ? 14.233 -13.792 -17.947 1.00 93.75 192 LEU A C 1
ATOM 1471 O O . LEU A 1 192 ? 15.249 -13.968 -18.605 1.00 93.75 192 LEU A O 1
ATOM 1475 N N . LEU A 1 193 ? 13.045 -14.274 -18.342 1.00 92.75 193 LEU A N 1
ATOM 1476 C CA . LEU A 1 193 ? 12.878 -15.033 -19.592 1.00 92.75 193 LEU A CA 1
ATOM 1477 C C . LEU A 1 193 ? 13.133 -14.185 -20.843 1.00 92.75 193 LEU A C 1
ATOM 1479 O O . LEU A 1 193 ? 13.730 -14.644 -21.811 1.00 92.75 193 LEU A O 1
ATOM 1483 N N . ARG A 1 194 ? 12.641 -12.944 -20.836 1.00 91.50 194 ARG A N 1
ATOM 1484 C CA . ARG A 1 194 ? 12.790 -12.027 -21.966 1.00 91.50 194 ARG A CA 1
ATOM 1485 C C . ARG A 1 194 ? 14.218 -11.520 -22.036 1.00 91.50 194 ARG A C 1
ATOM 1487 O O . ARG A 1 194 ? 14.777 -11.483 -23.119 1.00 91.50 194 ARG A O 1
ATOM 1494 N N . THR A 1 195 ? 14.804 -11.214 -20.884 1.00 91.25 195 THR A N 1
ATOM 1495 C CA . THR A 1 195 ? 16.220 -10.892 -20.729 1.00 91.25 195 THR A CA 1
ATOM 1496 C C . THR A 1 195 ? 17.118 -11.986 -21.321 1.00 91.25 195 THR A C 1
ATOM 1498 O O . THR A 1 195 ? 17.999 -11.672 -22.110 1.00 91.25 195 THR A O 1
ATOM 1501 N N . GLU A 1 196 ? 16.850 -13.266 -21.040 1.00 90.19 196 GLU A N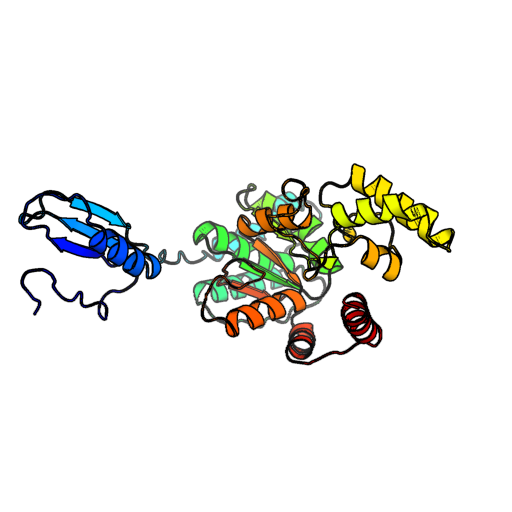 1
ATOM 1502 C CA . GLU A 1 196 ? 17.577 -14.390 -21.655 1.00 90.19 196 GLU A CA 1
ATOM 1503 C C . GLU A 1 196 ? 17.376 -14.455 -23.176 1.00 90.19 196 GLU A C 1
ATOM 1505 O O . GLU A 1 196 ? 18.346 -14.549 -23.919 1.00 90.19 196 GLU A O 1
ATOM 1510 N N . THR A 1 197 ? 16.133 -14.312 -23.648 1.00 88.19 197 THR A N 1
ATOM 1511 C CA . THR A 1 197 ? 15.823 -14.337 -25.092 1.00 88.19 197 THR A CA 1
ATOM 1512 C C . THR A 1 197 ? 16.521 -13.200 -25.848 1.00 88.19 197 THR A C 1
ATOM 1514 O O . THR A 1 197 ? 17.004 -13.387 -26.961 1.00 88.19 197 THR A O 1
ATOM 1517 N N . VAL A 1 198 ? 16.572 -12.007 -25.250 1.00 87.06 198 VAL A N 1
ATOM 1518 C CA . VAL A 1 198 ? 17.270 -10.847 -25.815 1.00 87.06 198 VAL A CA 1
ATOM 1519 C C . VAL A 1 198 ? 18.781 -11.070 -25.797 1.00 87.06 198 VAL A C 1
ATOM 1521 O O . VAL A 1 198 ? 19.434 -10.737 -26.775 1.00 87.06 198 VAL A O 1
ATOM 1524 N N . ASN A 1 199 ? 19.331 -11.672 -24.740 1.00 85.88 199 ASN A N 1
ATOM 1525 C CA . ASN A 1 199 ? 20.752 -12.002 -24.660 1.00 85.88 199 ASN A CA 1
ATOM 1526 C C . ASN A 1 199 ? 21.180 -13.019 -25.737 1.00 85.88 199 ASN A C 1
ATOM 1528 O O . ASN A 1 199 ? 22.236 -12.865 -26.342 1.00 85.88 199 ASN A O 1
ATOM 1532 N N . GLU A 1 200 ? 20.352 -14.030 -26.024 1.00 85.06 200 GLU A N 1
ATOM 1533 C CA . GLU A 1 200 ? 20.603 -14.997 -27.107 1.00 85.06 200 GLU A CA 1
ATOM 1534 C C . GLU A 1 200 ? 20.577 -14.345 -28.502 1.00 85.06 200 GLU A C 1
ATOM 1536 O O . GLU A 1 200 ? 21.354 -14.727 -29.376 1.00 85.06 200 GLU A O 1
ATOM 1541 N N . GLY A 1 201 ? 19.708 -13.348 -28.702 1.00 80.31 201 GLY A N 1
ATOM 1542 C CA . GLY A 1 201 ? 19.569 -12.591 -29.951 1.00 80.31 201 GLY A CA 1
ATOM 1543 C C . GLY A 1 201 ? 20.349 -11.274 -30.000 1.00 80.31 201 GLY A C 1
ATOM 1544 O O . GLY A 1 201 ? 20.143 -10.491 -30.926 1.00 80.31 201 GLY A O 1
ATOM 1545 N N . LEU A 1 202 ? 21.220 -11.000 -29.020 1.00 73.00 202 LEU A N 1
ATOM 1546 C CA . LEU A 1 202 ? 21.848 -9.685 -28.824 1.00 73.00 202 LEU A CA 1
ATOM 1547 C C . LEU A 1 202 ? 22.687 -9.253 -30.037 1.00 73.00 202 LEU A C 1
ATOM 1549 O O . LEU A 1 202 ? 22.703 -8.081 -30.398 1.00 73.00 202 LEU A O 1
ATOM 1553 N N . PHE A 1 203 ? 23.322 -10.215 -30.712 1.00 63.25 203 PHE A N 1
ATOM 1554 C CA . PHE A 1 203 ? 24.138 -9.988 -31.910 1.00 63.25 203 PHE A CA 1
ATOM 1555 C C . PHE A 1 203 ? 23.326 -9.676 -33.182 1.00 63.25 203 PHE A C 1
ATOM 1557 O O . PHE A 1 203 ? 23.914 -9.310 -34.196 1.00 63.25 203 PHE A O 1
ATOM 1564 N N . GLU A 1 204 ? 21.997 -9.826 -33.158 1.00 67.38 204 GLU A N 1
ATOM 1565 C CA . GLU A 1 204 ? 21.108 -9.481 -34.281 1.00 67.38 204 GLU A CA 1
ATOM 1566 C C . GLU A 1 204 ? 20.535 -8.053 -34.171 1.00 67.38 204 GLU A C 1
ATOM 1568 O O . GLU A 1 204 ? 19.770 -7.616 -35.036 1.00 67.38 204 GLU A O 1
ATOM 1573 N N . ILE A 1 205 ? 20.887 -7.317 -33.111 1.00 62.62 205 ILE A N 1
ATOM 1574 C CA . ILE A 1 205 ? 20.466 -5.932 -32.890 1.00 62.62 205 ILE A CA 1
ATOM 1575 C C . ILE A 1 205 ? 21.333 -5.003 -33.750 1.00 62.62 205 ILE A C 1
ATOM 1577 O O . ILE A 1 205 ? 22.555 -5.104 -33.759 1.00 62.62 205 ILE A O 1
ATOM 1581 N N . ALA A 1 206 ? 20.689 -4.117 -34.511 1.00 57.97 206 ALA A N 1
ATOM 1582 C CA . ALA A 1 206 ? 21.338 -3.300 -35.539 1.00 57.97 206 ALA A CA 1
ATOM 1583 C C . ALA A 1 206 ? 21.933 -1.971 -35.027 1.00 57.97 206 ALA A C 1
ATOM 1585 O O . ALA A 1 206 ? 22.478 -1.220 -35.834 1.00 57.97 206 ALA A O 1
ATOM 1586 N N . ASP A 1 207 ? 21.790 -1.667 -33.734 1.00 74.38 207 ASP A N 1
ATOM 1587 C CA . ASP A 1 207 ? 22.165 -0.386 -33.126 1.00 74.38 207 ASP A CA 1
ATOM 1588 C C . ASP A 1 207 ? 23.086 -0.609 -31.912 1.00 74.38 207 ASP A C 1
ATOM 1590 O O . ASP A 1 207 ? 22.692 -1.261 -30.941 1.00 74.38 207 ASP A O 1
ATOM 1594 N N . ASP A 1 208 ? 24.316 -0.089 -31.984 1.00 75.00 208 ASP A N 1
ATOM 1595 C CA . ASP A 1 208 ? 25.362 -0.263 -30.964 1.00 75.00 208 ASP A CA 1
ATOM 1596 C C . ASP A 1 208 ? 24.953 0.347 -29.606 1.00 75.00 208 ASP A C 1
ATOM 1598 O O . ASP A 1 208 ? 25.275 -0.214 -28.553 1.00 75.00 208 ASP A O 1
ATOM 1602 N N . ASP A 1 209 ? 24.190 1.448 -29.612 1.00 79.75 209 ASP A N 1
ATOM 1603 C CA . ASP A 1 209 ? 23.741 2.134 -28.389 1.00 79.75 209 ASP A CA 1
ATOM 1604 C C . ASP A 1 209 ? 22.704 1.294 -27.617 1.00 79.75 209 ASP A C 1
ATOM 1606 O O . ASP A 1 209 ? 22.697 1.227 -26.379 1.00 79.75 209 ASP A O 1
ATOM 1610 N N . GLU A 1 210 ? 21.840 0.589 -28.351 1.00 82.25 210 GLU A N 1
ATOM 1611 C CA . GLU A 1 210 ? 20.860 -0.326 -27.772 1.00 82.25 210 GLU A CA 1
ATOM 1612 C C . GLU A 1 210 ? 21.541 -1.562 -27.163 1.00 82.25 210 GLU A C 1
ATOM 1614 O O . GLU A 1 210 ? 21.192 -1.981 -26.055 1.00 82.25 210 GLU A O 1
ATOM 1619 N N . VAL A 1 211 ? 22.546 -2.120 -27.846 1.00 84.69 211 VAL A N 1
ATOM 1620 C CA . VAL A 1 211 ? 23.330 -3.256 -27.337 1.00 84.69 211 VAL A CA 1
ATOM 1621 C C . VAL A 1 211 ? 24.023 -2.897 -26.022 1.00 84.69 211 VAL A C 1
ATOM 1623 O O . VAL A 1 211 ? 23.983 -3.695 -25.079 1.00 84.69 211 VAL A O 1
ATOM 1626 N N . GLY A 1 212 ? 24.608 -1.699 -25.927 1.00 87.69 212 GLY A N 1
ATOM 1627 C CA . GLY A 1 212 ? 25.219 -1.201 -24.692 1.00 87.69 212 GLY A CA 1
ATOM 1628 C C . GLY A 1 212 ? 24.218 -1.152 -23.537 1.00 87.69 212 GLY A C 1
ATOM 1629 O O . GLY A 1 212 ? 24.428 -1.787 -22.505 1.00 87.69 212 GLY A O 1
ATOM 1630 N N . THR A 1 213 ? 23.069 -0.508 -23.757 1.00 89.19 213 THR A N 1
ATOM 1631 C CA . THR A 1 213 ? 22.023 -0.370 -22.729 1.00 89.19 213 THR A CA 1
ATOM 1632 C C . THR A 1 213 ? 21.490 -1.726 -22.256 1.00 89.19 213 THR A C 1
ATOM 1634 O O . THR A 1 213 ? 21.296 -1.952 -21.061 1.00 89.19 213 THR A O 1
ATOM 1637 N N . ILE A 1 214 ? 21.256 -2.663 -23.179 1.00 89.00 214 ILE A N 1
ATOM 1638 C CA . ILE A 1 214 ? 20.795 -4.014 -22.835 1.00 89.00 214 ILE A CA 1
ATOM 1639 C C . ILE A 1 214 ? 21.857 -4.765 -22.027 1.00 89.00 214 ILE A C 1
ATOM 1641 O O . ILE A 1 214 ? 21.510 -5.474 -21.082 1.00 89.00 214 ILE A O 1
ATOM 1645 N N . THR A 1 215 ? 23.134 -4.601 -22.372 1.00 90.19 215 THR A N 1
ATOM 1646 C CA . THR A 1 215 ? 24.252 -5.206 -21.636 1.00 90.19 215 THR A CA 1
ATOM 1647 C C . THR A 1 215 ? 24.306 -4.687 -20.199 1.00 90.19 215 THR A C 1
ATOM 1649 O O . THR A 1 215 ? 24.419 -5.485 -19.268 1.00 90.19 215 THR A O 1
ATOM 1652 N N . ASP A 1 216 ? 24.121 -3.383 -19.997 1.00 92.81 216 ASP A N 1
ATOM 1653 C CA . ASP A 1 216 ? 24.072 -2.787 -18.658 1.00 92.81 216 ASP A CA 1
ATOM 1654 C C . ASP A 1 216 ? 22.892 -3.330 -17.835 1.00 92.81 216 ASP A C 1
ATOM 1656 O O . ASP A 1 216 ? 23.057 -3.695 -16.668 1.00 92.81 216 ASP A O 1
ATOM 1660 N N . ILE A 1 217 ? 21.710 -3.477 -18.450 1.00 93.38 217 ILE A N 1
ATOM 1661 C CA . ILE A 1 217 ? 20.544 -4.103 -17.802 1.00 93.38 217 ILE A CA 1
ATOM 1662 C C . ILE A 1 217 ? 20.833 -5.571 -17.450 1.00 93.38 217 ILE A C 1
ATOM 1664 O O . ILE A 1 217 ? 20.431 -6.034 -16.382 1.00 93.38 217 ILE A O 1
ATOM 1668 N N . LEU A 1 218 ? 21.514 -6.319 -18.324 1.00 90.75 218 LEU A N 1
ATOM 1669 C CA . LEU A 1 218 ? 21.873 -7.724 -18.101 1.00 90.75 218 LEU A CA 1
ATOM 1670 C C . LEU A 1 218 ? 22.843 -7.902 -16.929 1.00 90.75 218 LEU A C 1
ATOM 1672 O O . LEU A 1 218 ? 22.704 -8.862 -16.170 1.00 90.75 218 LEU A O 1
ATOM 1676 N N . GLU A 1 219 ? 23.811 -7.000 -16.768 1.00 92.31 219 GLU A N 1
ATOM 1677 C CA . GLU A 1 219 ? 24.712 -7.008 -15.614 1.00 92.31 219 GLU A CA 1
ATOM 1678 C C . GLU A 1 219 ? 23.980 -6.602 -14.330 1.00 92.31 219 GLU A C 1
ATOM 1680 O O . GLU A 1 219 ? 24.097 -7.292 -13.314 1.00 92.31 219 GLU A O 1
ATOM 1685 N N . TRP A 1 220 ? 23.145 -5.559 -14.382 1.00 95.00 220 TRP A N 1
ATOM 1686 C CA . TRP A 1 220 ? 22.304 -5.157 -13.249 1.00 95.00 220 TRP A CA 1
ATOM 1687 C C . TRP A 1 220 ? 21.353 -6.277 -12.796 1.00 95.00 220 TRP A C 1
ATOM 1689 O O . TRP A 1 220 ? 21.208 -6.528 -11.598 1.00 95.00 220 TRP A O 1
ATOM 1699 N N . ALA A 1 221 ? 20.779 -7.035 -13.735 1.00 92.50 221 ALA A N 1
ATOM 1700 C CA . ALA A 1 221 ? 19.878 -8.153 -13.452 1.00 92.50 221 ALA A CA 1
ATOM 1701 C C . ALA A 1 221 ? 20.501 -9.252 -12.572 1.00 92.50 221 ALA A C 1
ATOM 1703 O O . ALA A 1 221 ? 19.772 -10.044 -11.972 1.00 92.50 221 ALA A O 1
ATOM 1704 N N . LYS A 1 222 ? 21.838 -9.334 -12.512 1.00 90.56 222 LYS A N 1
ATOM 1705 C CA . LYS A 1 222 ? 22.564 -10.302 -11.677 1.00 90.56 222 LYS A CA 1
ATOM 1706 C C . LYS A 1 222 ? 22.693 -9.856 -10.220 1.00 90.56 222 LYS A C 1
ATOM 1708 O O . LYS A 1 222 ? 22.963 -10.704 -9.373 1.00 90.56 222 LYS A O 1
ATOM 1713 N N . VAL A 1 223 ? 22.555 -8.558 -9.943 1.00 92.81 223 VAL A N 1
ATOM 1714 C CA . VAL A 1 223 ? 22.831 -7.958 -8.626 1.00 92.81 223 VAL A CA 1
ATOM 1715 C C . VAL A 1 223 ? 21.611 -7.311 -7.969 1.00 92.81 223 VAL A C 1
ATOM 1717 O O . VAL A 1 223 ? 21.617 -7.150 -6.753 1.00 92.81 223 VAL A O 1
ATOM 1720 N N . THR A 1 224 ? 20.575 -6.966 -8.736 1.00 93.12 224 THR A N 1
ATOM 1721 C CA . THR A 1 224 ? 19.324 -6.404 -8.201 1.00 93.12 224 THR A CA 1
ATOM 1722 C C . THR A 1 224 ? 18.578 -7.398 -7.306 1.00 93.12 224 THR A C 1
ATOM 1724 O O . THR A 1 224 ? 18.522 -8.598 -7.596 1.00 93.12 224 THR A O 1
ATOM 1727 N N . ASP A 1 225 ? 17.973 -6.898 -6.225 1.00 89.19 225 ASP A N 1
ATOM 1728 C CA . ASP A 1 225 ? 17.151 -7.715 -5.323 1.00 89.19 225 ASP A CA 1
ATOM 1729 C C . ASP A 1 225 ? 15.670 -7.757 -5.739 1.00 89.19 225 ASP A C 1
ATOM 1731 O O . ASP A 1 225 ? 15.012 -8.802 -5.629 1.00 89.19 225 ASP A O 1
ATOM 1735 N N . ASP A 1 226 ? 15.128 -6.637 -6.225 1.00 90.12 226 ASP A N 1
ATOM 1736 C CA . ASP A 1 226 ? 13.700 -6.499 -6.532 1.00 90.12 226 ASP A CA 1
ATOM 1737 C C . ASP A 1 226 ? 13.394 -6.480 -8.038 1.00 90.12 226 ASP A C 1
ATOM 1739 O O . ASP A 1 226 ? 12.240 -6.688 -8.427 1.00 90.12 226 ASP A O 1
ATOM 1743 N N . GLY A 1 227 ? 14.417 -6.290 -8.881 1.00 92.56 227 GLY A N 1
ATOM 1744 C CA . GLY A 1 227 ? 14.318 -6.249 -10.336 1.00 92.56 227 GLY A CA 1
ATOM 1745 C C . GLY A 1 227 ? 13.369 -5.179 -10.860 1.00 92.56 227 GLY A C 1
ATOM 1746 O O . GLY A 1 227 ? 12.797 -5.357 -11.941 1.00 92.56 227 GLY A O 1
ATOM 1747 N N . SER A 1 228 ? 13.148 -4.107 -10.100 1.00 92.62 228 SER A N 1
ATOM 1748 C CA . SER A 1 228 ? 12.275 -3.007 -10.481 1.00 92.62 228 SER A CA 1
ATOM 1749 C C . SER A 1 228 ? 13.027 -1.925 -11.255 1.00 92.62 228 SER A C 1
ATOM 1751 O O . SER A 1 228 ? 14.195 -1.657 -11.004 1.00 92.62 228 SER A O 1
ATOM 1753 N N . LEU A 1 229 ? 12.348 -1.267 -12.197 1.00 91.44 229 LEU A N 1
ATOM 1754 C CA . LEU A 1 229 ? 12.936 -0.195 -13.011 1.00 91.44 229 LEU A CA 1
ATOM 1755 C C . LEU A 1 229 ? 13.506 0.955 -12.164 1.00 91.44 229 LEU A C 1
ATOM 1757 O O . LEU A 1 229 ? 14.472 1.586 -12.563 1.00 91.44 229 LEU A O 1
ATOM 1761 N N . SER A 1 230 ? 12.917 1.224 -11.000 1.00 86.62 230 SER A N 1
ATOM 1762 C CA . SER A 1 230 ? 13.376 2.274 -10.082 1.00 86.62 230 SER A CA 1
ATOM 1763 C C . SER A 1 230 ? 14.675 1.929 -9.349 1.00 86.62 230 SER A C 1
ATOM 1765 O O . SER A 1 230 ? 15.365 2.835 -8.905 1.00 86.62 230 SER A O 1
ATOM 1767 N N . ASP A 1 231 ? 15.004 0.640 -9.203 1.00 87.81 231 ASP A N 1
ATOM 1768 C CA . ASP A 1 231 ? 16.278 0.186 -8.619 1.00 87.81 231 ASP A CA 1
ATOM 1769 C C . ASP A 1 231 ? 17.440 0.287 -9.631 1.00 87.81 231 ASP A C 1
ATOM 1771 O O . ASP A 1 231 ? 18.613 0.124 -9.294 1.00 87.81 231 ASP A O 1
ATOM 1775 N N . LEU A 1 232 ? 17.136 0.581 -10.899 1.00 90.12 232 LEU A N 1
ATOM 1776 C CA . LEU A 1 232 ? 18.139 0.803 -11.930 1.00 90.12 232 LEU A CA 1
ATOM 1777 C C . LEU A 1 232 ? 18.753 2.204 -11.781 1.00 90.12 232 LEU A C 1
ATOM 1779 O O . LEU A 1 232 ? 18.054 3.211 -11.705 1.00 90.12 232 LEU A O 1
ATOM 1783 N N . SER A 1 233 ? 20.084 2.286 -11.795 1.00 88.50 233 SER A N 1
ATOM 1784 C CA . SER A 1 233 ? 20.829 3.538 -11.573 1.00 88.50 233 SER A CA 1
ATOM 1785 C C . SER A 1 233 ? 20.749 4.548 -12.724 1.00 88.50 233 SER A C 1
ATOM 1787 O O . SER A 1 233 ? 21.241 5.671 -12.601 1.00 88.50 233 SER A O 1
ATOM 1789 N N . PHE A 1 234 ? 20.150 4.158 -13.847 1.00 90.06 234 PHE A N 1
ATOM 1790 C CA . PHE A 1 234 ? 19.970 4.980 -15.034 1.00 90.06 234 PHE A CA 1
ATOM 1791 C C . PHE A 1 234 ? 18.574 4.770 -15.619 1.00 90.06 234 PHE A C 1
ATOM 1793 O O . PHE A 1 234 ? 17.917 3.764 -15.360 1.00 90.06 234 PHE A O 1
ATOM 1800 N N . THR A 1 235 ? 18.121 5.718 -16.439 1.00 90.06 235 THR A N 1
ATOM 1801 C CA . THR A 1 235 ? 16.840 5.616 -17.143 1.00 90.06 235 THR A CA 1
ATOM 1802 C C . THR A 1 235 ? 17.067 5.024 -18.537 1.00 90.06 235 THR A C 1
ATOM 1804 O O . THR A 1 235 ? 17.644 5.708 -19.386 1.00 90.06 235 THR A O 1
ATOM 1807 N N . PRO A 1 236 ? 16.647 3.774 -18.796 1.00 90.88 236 PRO A N 1
ATOM 1808 C CA . PRO A 1 236 ? 16.766 3.168 -20.111 1.00 90.88 236 PRO A CA 1
ATOM 1809 C C . PRO A 1 236 ? 15.733 3.796 -21.061 1.00 90.88 236 PRO A C 1
ATOM 1811 O O . PRO A 1 236 ? 14.665 4.215 -20.607 1.00 90.88 236 PRO A O 1
ATOM 1814 N N . PRO A 1 237 ? 15.997 3.832 -22.377 1.00 90.75 237 PRO A N 1
ATOM 1815 C CA . PRO A 1 237 ? 14.974 4.161 -23.360 1.00 90.75 237 PRO A CA 1
ATOM 1816 C C . PRO A 1 237 ? 13.768 3.214 -23.250 1.00 90.75 237 PRO A C 1
ATOM 1818 O O . PRO A 1 237 ? 13.929 2.009 -23.027 1.00 90.75 237 PRO A O 1
ATOM 1821 N N . ASP A 1 238 ? 12.557 3.751 -23.423 1.00 88.75 238 ASP A N 1
ATOM 1822 C CA . ASP A 1 238 ? 11.305 2.997 -23.265 1.00 88.75 238 ASP A CA 1
ATOM 1823 C C . ASP A 1 238 ? 11.252 1.753 -24.165 1.00 88.75 238 ASP A C 1
ATOM 1825 O O . ASP A 1 238 ? 10.777 0.698 -23.751 1.00 88.75 238 ASP A O 1
ATOM 1829 N N . ASP A 1 239 ? 11.760 1.855 -25.393 1.00 87.06 239 ASP A N 1
ATOM 1830 C CA . ASP A 1 239 ? 11.790 0.766 -26.366 1.00 87.06 239 ASP A CA 1
ATOM 1831 C C . ASP A 1 239 ? 12.759 -0.356 -25.978 1.00 87.06 239 ASP A C 1
ATOM 1833 O O . ASP A 1 239 ? 12.460 -1.527 -26.230 1.00 87.06 239 ASP A O 1
ATOM 1837 N N . VAL A 1 240 ? 13.866 -0.016 -25.314 1.00 89.50 240 VAL A N 1
ATOM 1838 C CA . VAL A 1 240 ? 14.808 -0.986 -24.745 1.00 89.50 240 VAL A CA 1
ATOM 1839 C C . VAL A 1 240 ? 14.180 -1.687 -23.543 1.00 89.50 240 VAL A C 1
ATOM 1841 O O . VAL A 1 240 ? 14.151 -2.920 -23.482 1.00 89.50 240 VAL A O 1
ATOM 1844 N N . TRP A 1 241 ? 13.614 -0.928 -22.600 1.00 93.44 241 TRP A N 1
ATOM 1845 C CA . TRP A 1 241 ? 12.969 -1.503 -21.419 1.00 93.44 241 TRP A CA 1
ATOM 1846 C C . TRP A 1 241 ? 11.788 -2.401 -21.795 1.00 93.44 241 TRP A C 1
ATOM 1848 O O . TRP A 1 241 ? 11.652 -3.517 -21.285 1.00 93.44 241 TRP A O 1
ATOM 1858 N N . ASP A 1 242 ? 10.980 -1.976 -22.767 1.00 90.44 242 ASP A N 1
ATOM 1859 C CA . ASP A 1 242 ? 9.859 -2.743 -23.299 1.00 90.44 242 ASP A CA 1
ATOM 1860 C C . ASP A 1 242 ? 10.272 -4.110 -23.842 1.00 90.44 242 ASP A C 1
ATOM 1862 O O . ASP A 1 242 ? 9.422 -5.005 -23.874 1.00 90.44 242 ASP A O 1
ATOM 1866 N N . LYS A 1 243 ? 11.530 -4.311 -24.272 1.00 89.06 243 LYS A N 1
ATOM 1867 C CA . LYS A 1 243 ? 12.049 -5.605 -24.757 1.00 89.06 243 LYS A CA 1
ATOM 1868 C C . LYS A 1 243 ? 12.325 -6.596 -23.626 1.00 89.06 243 LYS A C 1
ATOM 1870 O O . LYS A 1 243 ? 12.148 -7.799 -23.847 1.00 89.06 243 LYS A O 1
ATOM 1875 N N . VAL A 1 244 ? 12.674 -6.113 -22.435 1.00 92.50 244 VAL A N 1
ATOM 1876 C CA . VAL A 1 244 ? 13.138 -6.930 -21.299 1.00 92.50 244 VAL A CA 1
ATOM 1877 C C . VAL A 1 244 ? 12.157 -6.981 -20.121 1.00 92.50 244 VAL A C 1
ATOM 1879 O O . VAL A 1 244 ? 12.222 -7.909 -19.315 1.00 92.50 244 VAL A O 1
ATOM 1882 N N . SER A 1 245 ? 11.214 -6.044 -20.023 1.00 94.06 245 SER A N 1
ATOM 1883 C CA . SER A 1 245 ? 10.251 -5.940 -18.919 1.00 94.06 245 SER A CA 1
ATOM 1884 C C . SER A 1 245 ? 9.157 -7.016 -18.943 1.00 94.06 245 SER A C 1
ATOM 1886 O O . SER A 1 245 ? 8.891 -7.663 -19.958 1.00 94.06 245 SER A O 1
ATOM 1888 N N . ALA A 1 246 ? 8.494 -7.259 -17.815 1.00 92.00 246 ALA A N 1
ATOM 1889 C CA . ALA A 1 246 ? 7.392 -8.210 -17.727 1.00 92.00 246 ALA A CA 1
ATOM 1890 C C . ALA A 1 246 ? 6.102 -7.663 -18.356 1.00 92.00 246 ALA A C 1
ATOM 1892 O O . ALA A 1 246 ? 5.749 -6.497 -18.207 1.00 92.00 246 ALA A O 1
ATOM 1893 N N . GLU A 1 247 ? 5.345 -8.541 -19.016 1.00 87.12 247 GLU A N 1
ATOM 1894 C CA . GLU A 1 247 ? 4.096 -8.171 -19.682 1.00 87.12 247 GLU A CA 1
ATOM 1895 C C . GLU A 1 247 ? 3.030 -9.258 -19.545 1.00 87.12 247 GLU A C 1
ATOM 1897 O O . GLU A 1 247 ? 3.313 -10.451 -19.688 1.00 87.12 247 GLU A O 1
ATOM 1902 N N . SER A 1 248 ? 1.785 -8.832 -19.306 1.00 82.31 248 SER A N 1
ATOM 1903 C CA . SER A 1 248 ? 0.646 -9.708 -19.013 1.00 82.31 248 SER A CA 1
ATOM 1904 C C . SER A 1 248 ? 0.382 -10.735 -20.109 1.00 82.31 248 SER A C 1
ATOM 1906 O O . SER A 1 248 ? 0.113 -11.897 -19.805 1.00 82.31 248 SER A O 1
ATOM 1908 N N . ASP A 1 249 ? 0.484 -10.314 -21.368 1.00 78.88 249 ASP A N 1
ATOM 1909 C CA . ASP A 1 249 ? 0.071 -11.097 -22.534 1.00 78.88 249 ASP A CA 1
ATOM 1910 C C . ASP A 1 249 ? 1.070 -12.193 -22.915 1.00 78.88 249 ASP A C 1
ATOM 1912 O O . ASP A 1 249 ? 0.688 -13.210 -23.492 1.00 78.88 249 ASP A O 1
ATOM 1916 N N . SER A 1 250 ? 2.355 -11.985 -22.623 1.00 82.62 250 SER A N 1
ATOM 1917 C CA . SER A 1 250 ? 3.433 -12.940 -22.914 1.00 82.62 250 SER A CA 1
ATOM 1918 C C . SER A 1 250 ? 3.884 -13.731 -21.687 1.00 82.62 250 SER A C 1
ATOM 1920 O O . SER A 1 250 ? 4.699 -14.643 -21.810 1.00 82.62 250 SER A O 1
ATOM 1922 N N . CYS A 1 251 ? 3.380 -13.403 -20.495 1.00 85.94 251 CYS A N 1
ATOM 1923 C CA . CYS A 1 251 ? 3.765 -14.074 -19.261 1.00 85.94 251 CYS A CA 1
ATOM 1924 C C . CYS A 1 251 ? 3.224 -15.512 -19.208 1.00 85.94 251 CYS A C 1
ATOM 1926 O O . CYS A 1 251 ? 2.016 -15.752 -19.229 1.00 85.94 251 CYS A O 1
ATOM 1928 N N . LEU A 1 252 ? 4.127 -16.484 -19.040 1.00 83.25 252 LEU A N 1
ATOM 1929 C CA . LEU A 1 252 ? 3.783 -17.905 -18.881 1.00 83.25 252 LEU A CA 1
ATOM 1930 C C . LEU A 1 252 ? 3.222 -18.248 -17.488 1.00 83.25 252 LEU A C 1
ATOM 1932 O O . LEU A 1 252 ? 2.761 -19.372 -17.265 1.00 83.25 252 LEU A O 1
ATOM 1936 N N . ARG A 1 253 ? 3.225 -17.279 -16.561 1.00 86.12 253 ARG A N 1
ATOM 1937 C CA . ARG A 1 253 ? 2.745 -17.407 -15.176 1.00 86.12 253 ARG A CA 1
ATOM 1938 C C . ARG A 1 253 ? 3.384 -18.613 -14.478 1.00 86.12 253 ARG A C 1
ATOM 1940 O O . ARG A 1 253 ? 4.599 -18.769 -14.551 1.00 86.12 253 ARG A O 1
ATOM 1947 N N . ALA A 1 254 ? 2.586 -19.480 -13.857 1.00 79.50 254 ALA A N 1
ATOM 1948 C CA . ALA A 1 254 ? 3.049 -20.686 -13.167 1.00 79.50 254 ALA A CA 1
ATOM 1949 C C . ALA A 1 254 ? 3.828 -21.675 -14.061 1.00 79.50 254 ALA A C 1
ATOM 1951 O O . ALA A 1 254 ? 4.539 -22.524 -13.542 1.00 79.50 254 ALA A O 1
ATOM 1952 N N . ARG A 1 255 ? 3.725 -21.572 -15.397 1.00 86.88 255 ARG A N 1
ATOM 1953 C CA . ARG A 1 255 ? 4.492 -22.406 -16.344 1.00 86.88 255 ARG A CA 1
ATOM 1954 C C . ARG A 1 255 ? 5.861 -21.819 -16.700 1.00 86.88 255 ARG A C 1
ATOM 1956 O O . ARG A 1 255 ? 6.595 -22.424 -17.472 1.00 86.88 255 ARG A O 1
ATOM 1963 N N . CYS A 1 256 ? 6.188 -20.623 -16.210 1.00 86.56 256 CYS A N 1
ATOM 1964 C CA . CYS A 1 256 ? 7.470 -19.984 -16.482 1.00 86.56 256 CYS A CA 1
ATOM 1965 C C . CYS A 1 256 ? 8.606 -20.755 -15.784 1.00 86.56 256 CYS A C 1
ATOM 1967 O O . CYS A 1 256 ? 8.509 -20.964 -14.572 1.00 86.56 256 CYS A O 1
ATOM 1969 N N . PRO A 1 257 ? 9.710 -21.101 -16.477 1.00 92.75 257 PRO A N 1
ATOM 1970 C CA . PRO A 1 257 ? 10.859 -21.762 -15.844 1.00 92.75 257 PRO A CA 1
ATOM 1971 C C . PRO A 1 257 ? 11.489 -20.904 -14.734 1.00 92.75 257 PRO A C 1
ATOM 1973 O O . PRO A 1 257 ? 12.096 -21.424 -13.803 1.00 92.75 257 PRO A O 1
ATOM 1976 N N . TYR A 1 258 ? 11.287 -19.585 -14.793 1.00 92.25 258 TYR A N 1
ATOM 1977 C CA . TYR A 1 258 ? 11.792 -18.619 -13.821 1.00 92.25 258 TYR A CA 1
ATOM 1978 C C . TYR A 1 258 ? 10.797 -18.227 -12.735 1.00 92.25 258 TYR A C 1
ATOM 1980 O O . TYR A 1 258 ? 11.075 -17.297 -11.988 1.00 92.25 258 TYR A O 1
ATOM 1988 N N . TYR A 1 259 ? 9.651 -18.905 -12.618 1.00 88.75 259 TYR A N 1
ATOM 1989 C CA . TYR A 1 259 ? 8.584 -18.519 -11.689 1.00 88.75 259 TYR A CA 1
ATOM 1990 C C . TYR A 1 259 ? 9.067 -18.340 -10.238 1.00 88.75 259 TYR A C 1
ATOM 1992 O O . TYR A 1 259 ? 8.719 -17.351 -9.593 1.00 88.75 259 TYR A O 1
ATOM 2000 N N . SER A 1 260 ? 9.916 -19.245 -9.739 1.00 86.19 260 SER A N 1
ATOM 2001 C CA . SER A 1 260 ? 10.452 -19.188 -8.371 1.00 86.19 260 SER A CA 1
ATOM 2002 C C . SER A 1 260 ? 11.269 -17.920 -8.104 1.00 86.19 260 SER A C 1
ATOM 2004 O O . SER A 1 260 ? 11.082 -17.300 -7.057 1.00 86.19 260 SER A O 1
ATOM 2006 N N . ARG A 1 261 ? 12.098 -17.510 -9.073 1.00 91.31 261 ARG A N 1
ATOM 2007 C CA . ARG A 1 261 ? 12.987 -16.337 -9.027 1.00 91.31 261 ARG A CA 1
ATOM 2008 C C . ARG A 1 261 ? 12.429 -15.098 -9.743 1.00 91.31 261 ARG A C 1
ATOM 2010 O O . ARG A 1 261 ? 13.160 -14.158 -10.015 1.00 91.31 261 ARG A O 1
ATOM 2017 N N . CYS A 1 262 ? 11.148 -15.099 -10.108 1.00 92.00 262 CYS A N 1
ATOM 2018 C CA . CYS A 1 262 ? 10.544 -14.006 -10.861 1.00 92.00 262 CYS A CA 1
ATOM 2019 C C . CYS A 1 262 ? 10.277 -12.806 -9.947 1.00 92.00 262 CYS A C 1
ATOM 2021 O O . CYS A 1 262 ? 9.414 -12.890 -9.073 1.00 92.00 262 CYS A O 1
ATOM 2023 N N . PHE A 1 263 ? 10.916 -11.672 -10.233 1.00 94.62 263 PHE A N 1
ATOM 2024 C CA . PHE A 1 263 ? 10.770 -10.408 -9.503 1.00 94.62 263 PHE A CA 1
ATOM 2025 C C . PHE A 1 263 ? 9.313 -9.970 -9.309 1.00 94.62 263 PHE A C 1
ATOM 2027 O O . PHE A 1 263 ? 8.862 -9.774 -8.183 1.00 94.62 263 PHE A O 1
ATOM 2034 N N . PHE A 1 264 ? 8.516 -9.960 -10.385 1.00 91.94 264 PHE A N 1
ATOM 2035 C CA . PHE A 1 264 ? 7.091 -9.629 -10.288 1.00 91.94 264 PHE A CA 1
ATOM 2036 C C . PHE A 1 264 ? 6.325 -10.544 -9.312 1.00 91.94 264 PHE A C 1
ATOM 2038 O O . PHE A 1 264 ? 5.548 -10.061 -8.494 1.00 91.94 264 PHE A O 1
ATOM 2045 N N . TYR A 1 265 ? 6.531 -11.867 -9.364 1.00 88.75 265 TYR A N 1
ATOM 2046 C CA . TYR A 1 265 ? 5.837 -12.799 -8.464 1.00 88.75 265 TYR A CA 1
ATOM 2047 C C . TYR A 1 265 ? 6.430 -12.826 -7.047 1.00 88.75 265 TYR A C 1
ATOM 2049 O O . TYR A 1 265 ? 5.708 -13.166 -6.112 1.00 88.75 265 TYR A O 1
ATOM 2057 N N . LYS A 1 266 ? 7.711 -12.472 -6.856 1.00 89.50 266 LYS A N 1
ATOM 2058 C CA . LYS A 1 266 ? 8.291 -12.170 -5.532 1.00 89.50 266 LYS A CA 1
ATOM 2059 C C . LYS A 1 266 ? 7.515 -11.007 -4.903 1.00 89.50 266 LYS A C 1
ATOM 2061 O O . LYS A 1 266 ? 6.849 -11.224 -3.895 1.00 89.50 266 LYS A O 1
ATOM 2066 N N . SER A 1 267 ? 7.425 -9.874 -5.601 1.00 89.81 267 SER A N 1
ATOM 2067 C CA . SER A 1 267 ? 6.664 -8.709 -5.136 1.00 89.81 267 SER A CA 1
ATOM 2068 C C . SER A 1 267 ? 5.182 -9.022 -4.882 1.00 89.81 267 SER A C 1
ATOM 2070 O O . SER A 1 267 ? 4.631 -8.635 -3.857 1.00 89.81 267 SER A O 1
ATOM 2072 N N . ARG A 1 268 ? 4.512 -9.808 -5.741 1.00 86.06 268 ARG A N 1
ATOM 2073 C CA . ARG A 1 268 ? 3.104 -10.203 -5.505 1.00 86.06 268 ARG A CA 1
ATOM 2074 C C . ARG A 1 268 ? 2.894 -10.990 -4.211 1.00 86.06 268 ARG A C 1
ATOM 2076 O O . ARG A 1 268 ? 1.842 -10.844 -3.595 1.00 86.06 268 ARG A O 1
ATOM 2083 N N . ARG A 1 269 ? 3.866 -11.813 -3.808 1.00 83.88 269 ARG A N 1
ATOM 2084 C CA . ARG A 1 269 ? 3.811 -12.566 -2.546 1.00 83.88 269 ARG A CA 1
ATOM 2085 C C . ARG A 1 269 ? 3.991 -11.643 -1.342 1.00 83.88 269 ARG A C 1
ATOM 2087 O O . ARG A 1 269 ? 3.232 -11.763 -0.387 1.00 83.88 269 ARG A O 1
ATOM 2094 N N . GLU A 1 270 ? 4.916 -10.692 -1.426 1.00 87.75 270 GLU A N 1
ATOM 2095 C CA . GLU A 1 270 ? 5.121 -9.665 -0.395 1.00 87.75 270 GLU A CA 1
ATOM 2096 C C . GLU A 1 270 ? 3.846 -8.832 -0.203 1.00 87.75 270 GLU A C 1
ATOM 2098 O O . GLU A 1 270 ? 3.298 -8.793 0.900 1.00 87.75 270 GLU A O 1
ATOM 2103 N N . ILE A 1 271 ? 3.275 -8.321 -1.301 1.00 87.56 271 ILE A N 1
ATOM 2104 C CA . ILE A 1 271 ? 2.014 -7.561 -1.322 1.00 87.56 271 ILE A CA 1
ATOM 2105 C C . ILE A 1 271 ? 0.869 -8.330 -0.648 1.00 87.56 271 ILE A C 1
ATOM 2107 O O . ILE A 1 271 ? 0.092 -7.747 0.109 1.00 87.56 271 ILE A O 1
ATOM 2111 N N . ALA A 1 272 ? 0.752 -9.637 -0.899 1.00 82.31 272 ALA A N 1
ATOM 2112 C CA . ALA A 1 272 ? -0.294 -10.468 -0.304 1.00 82.31 272 ALA A CA 1
ATOM 2113 C C . ALA A 1 272 ? -0.179 -10.575 1.227 1.00 82.31 272 ALA A C 1
ATOM 2115 O O . ALA A 1 272 ? -1.196 -10.708 1.909 1.00 82.31 272 ALA A O 1
ATOM 2116 N N . SER A 1 273 ? 1.040 -10.483 1.763 1.00 84.62 273 SER A N 1
ATOM 2117 C CA . SER A 1 273 ? 1.329 -10.560 3.200 1.00 84.62 273 SER A CA 1
ATOM 2118 C C . SER A 1 273 ? 1.382 -9.202 3.912 1.00 84.62 273 SER A C 1
ATOM 2120 O O . SER A 1 273 ? 1.397 -9.161 5.140 1.00 84.62 273 SER A O 1
ATOM 2122 N N . SER A 1 274 ? 1.393 -8.089 3.171 1.00 90.88 274 SER A N 1
ATOM 2123 C CA . SER A 1 274 ? 1.501 -6.750 3.756 1.00 90.88 274 SER A CA 1
ATOM 2124 C C . SER A 1 274 ? 0.177 -6.211 4.287 1.00 90.88 274 SER A C 1
ATOM 2126 O O . SER A 1 274 ? -0.875 -6.342 3.651 1.00 90.88 274 SER A O 1
ATOM 2128 N N . GLN A 1 275 ? 0.267 -5.555 5.441 1.00 94.31 275 GLN A N 1
ATOM 2129 C CA . GLN A 1 275 ? -0.795 -4.823 6.126 1.00 94.31 275 GLN A CA 1
ATOM 2130 C C . GLN A 1 275 ? -1.043 -3.450 5.493 1.00 94.31 275 GLN A C 1
ATOM 2132 O O . GLN A 1 275 ? -2.188 -3.014 5.369 1.00 94.31 275 GLN A O 1
ATOM 2137 N N . LEU A 1 276 ? 0.026 -2.790 5.044 1.00 97.56 276 LEU A N 1
ATOM 2138 C CA . LEU A 1 276 ? -0.036 -1.480 4.407 1.00 97.56 276 LEU A CA 1
ATOM 2139 C C . LEU A 1 276 ? 0.429 -1.569 2.952 1.00 97.56 276 LEU A C 1
ATOM 2141 O O . LEU A 1 276 ? 1.533 -2.033 2.675 1.00 97.56 276 LEU A O 1
ATOM 2145 N N . LEU A 1 277 ? -0.398 -1.124 2.009 1.00 96.38 277 LEU A N 1
ATOM 2146 C CA . LEU A 1 277 ? -0.024 -1.080 0.593 1.00 96.38 277 LEU A CA 1
ATOM 2147 C C . LEU A 1 277 ? 0.079 0.356 0.110 1.00 96.38 277 LEU A C 1
ATOM 2149 O O . LEU A 1 277 ? -0.873 1.114 0.255 1.00 96.38 277 LEU A O 1
ATOM 2153 N N . VAL A 1 278 ? 1.191 0.698 -0.531 1.00 96.56 278 VAL A N 1
ATOM 2154 C CA . VAL A 1 278 ? 1.361 1.973 -1.232 1.00 96.56 278 VAL A CA 1
ATOM 2155 C C . VAL A 1 278 ? 1.177 1.732 -2.721 1.00 96.56 278 VAL A C 1
ATOM 2157 O O . VAL A 1 278 ? 1.821 0.853 -3.293 1.00 96.56 278 VAL A O 1
ATOM 2160 N N . VAL A 1 279 ? 0.271 2.475 -3.348 1.00 94.31 279 VAL A N 1
ATOM 2161 C CA . VAL A 1 279 ? -0.114 2.279 -4.749 1.00 94.31 279 VAL A CA 1
ATOM 2162 C C . VAL A 1 279 ? -0.247 3.609 -5.477 1.00 94.31 279 VAL A C 1
ATOM 2164 O O . VAL A 1 279 ? -0.542 4.646 -4.886 1.00 94.31 279 VAL A O 1
ATOM 2167 N N . ASN A 1 280 ? -0.130 3.579 -6.798 1.00 91.69 280 ASN A N 1
ATOM 2168 C CA . ASN A 1 280 ? -0.526 4.715 -7.619 1.00 91.69 280 ASN A CA 1
ATOM 2169 C C . ASN A 1 280 ? -2.059 4.798 -7.766 1.00 91.69 280 ASN A C 1
ATOM 2171 O O . ASN A 1 280 ? -2.717 3.756 -7.848 1.00 91.69 280 ASN A O 1
ATOM 2175 N N . HIS A 1 281 ? -2.626 6.005 -7.887 1.00 92.19 281 HIS A N 1
ATOM 2176 C CA . HIS A 1 281 ? -4.046 6.212 -8.214 1.00 92.19 281 HIS A CA 1
ATOM 2177 C C . HIS A 1 281 ? -4.513 5.393 -9.425 1.00 92.19 281 HIS A C 1
ATOM 2179 O O . HIS A 1 281 ? -5.529 4.706 -9.346 1.00 92.19 281 HIS A O 1
ATOM 2185 N N . HIS A 1 282 ? -3.756 5.393 -10.524 1.00 88.38 282 HIS A N 1
ATOM 2186 C CA . HIS A 1 282 ? -4.081 4.633 -11.734 1.00 88.38 282 HIS A CA 1
ATOM 2187 C C . HIS A 1 282 ? -4.203 3.126 -11.460 1.00 88.38 282 HIS A C 1
ATOM 2189 O O . HIS A 1 282 ? -5.156 2.465 -11.883 1.00 88.38 282 HIS A O 1
ATOM 2195 N N . LEU A 1 283 ? -3.263 2.566 -10.693 1.00 89.06 283 LEU A N 1
ATOM 2196 C CA . LEU A 1 283 ? -3.286 1.146 -10.348 1.00 89.06 283 LEU A CA 1
ATOM 2197 C C . LEU A 1 283 ? -4.481 0.808 -9.446 1.00 89.06 283 LEU A C 1
ATOM 2199 O O . LEU A 1 283 ? -5.135 -0.212 -9.658 1.00 89.06 283 LEU A O 1
ATOM 2203 N N . LEU A 1 284 ? -4.785 1.673 -8.474 1.00 92.00 284 LEU A N 1
ATOM 2204 C CA . LEU A 1 284 ? -5.943 1.507 -7.601 1.00 92.00 284 LEU A CA 1
ATOM 2205 C C . LEU A 1 284 ? -7.251 1.525 -8.401 1.00 92.00 284 LEU A C 1
ATOM 2207 O O . LEU A 1 284 ? -8.083 0.639 -8.234 1.00 92.00 284 LEU A O 1
ATOM 2211 N N . PHE A 1 285 ? -7.425 2.480 -9.316 1.00 90.00 285 PHE A N 1
ATOM 2212 C CA . PHE A 1 285 ? -8.622 2.536 -10.158 1.00 90.00 285 PHE A CA 1
ATOM 2213 C C . PHE A 1 285 ? -8.723 1.361 -11.131 1.00 90.00 285 PHE A C 1
ATOM 2215 O O . PHE A 1 285 ? -9.827 0.869 -11.375 1.00 90.00 285 PHE A O 1
ATOM 2222 N N . SER A 1 286 ? -7.592 0.863 -11.636 1.00 86.44 286 SER A N 1
ATOM 2223 C CA . SER A 1 286 ? -7.554 -0.378 -12.417 1.00 86.44 286 SER A CA 1
ATOM 2224 C C . SER A 1 286 ? -8.067 -1.564 -11.600 1.00 86.44 286 SER A C 1
ATOM 2226 O O . SER A 1 286 ? -8.914 -2.315 -12.075 1.00 86.44 286 SER A O 1
ATOM 2228 N N . ASP A 1 287 ? -7.588 -1.713 -10.363 1.00 88.06 287 ASP A N 1
ATOM 2229 C CA . ASP A 1 287 ? -8.014 -2.778 -9.452 1.00 88.06 287 ASP A CA 1
ATOM 2230 C C . ASP A 1 287 ? -9.516 -2.709 -9.149 1.00 88.06 287 ASP A C 1
ATOM 2232 O O . ASP A 1 287 ? -10.225 -3.702 -9.315 1.00 88.06 287 ASP A O 1
ATOM 2236 N N . LEU A 1 288 ? -10.013 -1.524 -8.780 1.00 86.62 288 LEU A N 1
ATOM 2237 C CA . LEU A 1 288 ? -11.429 -1.299 -8.484 1.00 86.62 288 LEU A CA 1
ATOM 2238 C C . LEU A 1 288 ? -12.326 -1.577 -9.697 1.00 86.62 288 LEU A C 1
ATOM 2240 O O . LEU A 1 288 ? -13.395 -2.163 -9.545 1.00 86.62 288 LEU A O 1
ATOM 2244 N N . SER A 1 289 ? -11.881 -1.210 -10.902 1.00 84.06 289 SER A N 1
ATOM 2245 C CA . SER A 1 289 ? -12.627 -1.469 -12.141 1.00 84.06 289 SER A CA 1
ATOM 2246 C C . SER A 1 289 ? -12.744 -2.966 -12.433 1.00 84.06 289 SER A C 1
ATOM 2248 O O . SER A 1 289 ? -13.814 -3.438 -12.815 1.00 84.06 289 SER A O 1
ATOM 2250 N N . ILE A 1 290 ? -11.667 -3.732 -12.222 1.00 82.19 290 ILE A N 1
ATOM 2251 C CA . ILE A 1 290 ? -11.679 -5.186 -12.429 1.00 82.19 290 ILE A CA 1
ATOM 2252 C C . ILE A 1 290 ? -12.553 -5.871 -11.371 1.00 82.19 290 ILE A C 1
ATOM 2254 O O . ILE A 1 290 ? -13.377 -6.718 -11.717 1.00 82.19 290 ILE A O 1
ATOM 2258 N N . LYS A 1 291 ? -12.418 -5.480 -10.097 1.00 81.00 291 LYS A N 1
ATOM 2259 C CA . LYS A 1 291 ? -13.244 -6.008 -8.999 1.00 81.00 291 LYS A CA 1
ATOM 2260 C C . LYS A 1 291 ? -14.726 -5.693 -9.194 1.00 81.00 291 LYS A C 1
ATOM 2262 O O . LYS A 1 291 ? -15.551 -6.561 -8.957 1.00 81.00 291 LYS A O 1
ATOM 2267 N N . GLY A 1 292 ? -15.068 -4.498 -9.678 1.00 75.12 292 GLY A N 1
ATOM 2268 C CA . GLY A 1 292 ? -16.454 -4.115 -9.963 1.00 75.12 292 GLY A CA 1
ATOM 2269 C C . GLY A 1 292 ? -17.080 -4.852 -11.153 1.00 75.12 292 GLY A C 1
ATOM 2270 O O . GLY A 1 292 ? -18.295 -5.012 -11.196 1.00 75.12 292 GLY A O 1
ATOM 2271 N N . ALA A 1 293 ? -16.270 -5.316 -12.109 1.00 67.69 293 ALA A N 1
ATOM 2272 C CA . ALA A 1 293 ? -16.736 -6.075 -13.272 1.00 67.69 293 ALA A CA 1
ATOM 2273 C C . ALA A 1 293 ? -16.839 -7.594 -13.025 1.00 67.69 293 ALA A C 1
ATOM 2275 O O . ALA A 1 293 ? -17.395 -8.312 -13.857 1.00 67.69 293 ALA A O 1
ATOM 2276 N N . SER A 1 294 ? -16.282 -8.098 -11.921 1.00 60.12 294 SER A N 1
ATOM 2277 C CA . SER A 1 294 ? -16.236 -9.522 -11.586 1.00 60.12 294 SER A CA 1
ATOM 2278 C C . SER A 1 294 ? -17.181 -9.843 -10.432 1.00 60.12 294 SER A C 1
ATOM 2280 O O . SER A 1 294 ? -17.097 -9.236 -9.373 1.00 60.12 294 SER A O 1
ATOM 2282 N N . GLU A 1 295 ? -18.018 -10.873 -10.582 1.00 51.41 295 GLU A N 1
ATOM 2283 C CA . GLU A 1 295 ? -18.817 -11.411 -9.465 1.00 51.41 295 GLU A CA 1
ATOM 2284 C C . GLU A 1 295 ? -17.952 -12.122 -8.405 1.00 51.41 295 GLU A C 1
ATOM 2286 O O . GLU A 1 295 ? -18.397 -12.368 -7.288 1.00 51.41 295 GLU A O 1
ATOM 2291 N N . LYS A 1 296 ? -16.695 -12.452 -8.738 1.00 48.19 296 LYS A N 1
ATOM 2292 C CA . LYS A 1 296 ? -15.725 -13.046 -7.811 1.00 48.19 296 LYS A CA 1
ATOM 2293 C C . LYS A 1 296 ? -14.887 -11.956 -7.148 1.00 48.19 296 LYS A C 1
ATOM 2295 O O . LYS A 1 296 ? -14.184 -11.224 -7.850 1.00 48.19 296 LYS A O 1
ATOM 2300 N N . SER A 1 297 ? -14.895 -11.935 -5.815 1.00 50.06 297 SER A N 1
ATOM 2301 C CA . SER A 1 297 ? -14.144 -11.012 -4.946 1.00 50.06 297 SER A CA 1
ATOM 2302 C C . SER A 1 297 ? -12.619 -11.063 -5.125 1.00 50.06 297 SER A C 1
ATOM 2304 O O . SER A 1 297 ? -11.929 -10.111 -4.765 1.00 50.06 297 SER A O 1
ATOM 2306 N N . ASP A 1 298 ? -12.097 -12.134 -5.732 1.00 51.19 298 ASP A N 1
ATOM 2307 C CA . ASP A 1 298 ? -10.659 -12.408 -5.855 1.00 51.19 298 ASP A CA 1
ATOM 2308 C C . ASP A 1 298 ? -10.050 -12.016 -7.219 1.00 51.19 298 ASP A C 1
ATOM 2310 O O . ASP A 1 298 ? -8.882 -12.273 -7.501 1.00 51.19 298 ASP A O 1
ATOM 2314 N N . ALA A 1 299 ? -10.823 -11.382 -8.107 1.00 56.66 299 ALA A N 1
ATOM 2315 C CA . ALA A 1 299 ? -10.373 -11.047 -9.464 1.00 56.66 299 ALA A CA 1
ATOM 2316 C C . ALA A 1 299 ? -9.473 -9.791 -9.559 1.00 56.66 299 ALA A C 1
ATOM 2318 O O . ALA A 1 299 ? -9.320 -9.232 -10.640 1.00 56.66 299 ALA A O 1
ATOM 2319 N N . GLY A 1 300 ? -8.874 -9.331 -8.460 1.00 68.88 300 GLY A N 1
ATOM 2320 C CA . GLY A 1 300 ? -8.141 -8.062 -8.379 1.00 68.88 300 GLY A CA 1
ATOM 2321 C C . GLY A 1 300 ? -6.637 -8.119 -8.669 1.00 68.88 300 GLY A C 1
ATOM 2322 O O . GLY A 1 300 ? -6.002 -9.171 -8.686 1.00 68.88 300 GLY A O 1
ATOM 2323 N N . ILE A 1 301 ? -6.043 -6.937 -8.841 1.00 82.00 301 ILE A N 1
ATOM 2324 C CA . ILE A 1 301 ? -4.591 -6.706 -8.791 1.00 82.00 301 ILE A CA 1
ATOM 2325 C C . ILE A 1 301 ? -4.129 -6.665 -7.329 1.00 82.00 301 ILE A C 1
ATOM 2327 O O . ILE A 1 301 ? -3.049 -7.162 -6.999 1.00 82.00 301 ILE A O 1
ATOM 2331 N N . LEU A 1 302 ? -4.917 -6.021 -6.470 1.00 87.00 302 LEU A N 1
ATOM 2332 C CA . LEU A 1 302 ? -4.634 -5.827 -5.057 1.00 87.00 302 LEU A CA 1
ATOM 2333 C C . LEU A 1 302 ? -5.388 -6.870 -4.226 1.00 87.00 302 LEU A C 1
ATOM 2335 O O . LEU A 1 302 ? -6.560 -7.138 -4.514 1.00 87.00 302 LEU A O 1
ATOM 2339 N N . PRO A 1 303 ? -4.774 -7.387 -3.149 1.00 85.00 303 PRO A N 1
ATOM 2340 C CA . PRO A 1 303 ? -5.489 -8.133 -2.120 1.00 85.00 303 PRO A CA 1
ATOM 2341 C C . PRO A 1 303 ? -6.726 -7.377 -1.594 1.00 85.00 303 PRO A C 1
ATOM 2343 O O . PRO A 1 303 ? -6.813 -6.157 -1.762 1.00 85.00 303 PRO A O 1
ATOM 2346 N N . PRO A 1 304 ? -7.673 -8.050 -0.921 1.00 83.62 304 PRO A N 1
ATOM 2347 C CA . PRO A 1 304 ? -8.814 -7.383 -0.300 1.00 83.62 304 PRO A CA 1
ATOM 2348 C C . PRO A 1 304 ? -8.383 -6.292 0.694 1.00 83.62 304 PRO A C 1
ATOM 2350 O O . PRO A 1 304 ? -7.423 -6.469 1.454 1.00 83.62 304 PRO A O 1
ATOM 2353 N N . PHE A 1 305 ? -9.100 -5.169 0.676 1.00 88.81 305 PHE A N 1
ATOM 2354 C CA . PHE A 1 305 ? -8.947 -4.042 1.597 1.00 88.81 305 PHE A CA 1
ATOM 2355 C C . PHE A 1 305 ? -10.306 -3.353 1.789 1.00 88.81 305 PHE A C 1
ATOM 2357 O O . PHE A 1 305 ? -11.122 -3.336 0.868 1.00 88.81 305 PHE A O 1
ATOM 2364 N N . LYS A 1 306 ? -10.542 -2.781 2.976 1.00 88.50 306 LYS A N 1
ATOM 2365 C CA . LYS A 1 306 ? -11.761 -2.008 3.301 1.00 88.50 306 LYS A CA 1
ATOM 2366 C C . LYS A 1 306 ? -11.478 -0.515 3.523 1.00 88.50 306 LYS A C 1
ATOM 2368 O O . LYS A 1 306 ? -12.401 0.297 3.530 1.00 88.50 306 LYS A O 1
ATOM 2373 N N . ARG A 1 307 ? -10.206 -0.138 3.695 1.00 93.62 307 ARG A N 1
ATOM 2374 C CA . ARG A 1 307 ? -9.772 1.230 4.010 1.00 93.62 307 ARG A CA 1
ATOM 2375 C C . ARG A 1 307 ? -8.785 1.742 2.974 1.00 93.62 307 ARG A C 1
ATOM 2377 O O . ARG A 1 307 ? -7.853 1.032 2.592 1.00 93.62 307 ARG A O 1
ATOM 2384 N N . VAL A 1 308 ? -8.983 2.988 2.555 1.00 96.19 308 VAL A N 1
ATOM 2385 C CA . VAL A 1 308 ? -8.111 3.671 1.603 1.00 96.19 308 VAL A CA 1
ATOM 2386 C C . VAL A 1 308 ? -7.862 5.110 2.039 1.00 96.19 308 VAL A C 1
ATOM 2388 O O . VAL A 1 308 ? -8.782 5.803 2.468 1.00 96.19 308 VAL A O 1
ATOM 2391 N N . VAL A 1 309 ? -6.618 5.554 1.906 1.00 96.50 309 VAL A N 1
ATOM 2392 C CA . VAL A 1 309 ? -6.206 6.953 2.014 1.00 96.50 309 VAL A CA 1
ATOM 2393 C C . VAL A 1 309 ? -5.775 7.407 0.628 1.00 96.50 309 VAL A C 1
ATOM 2395 O O . VAL A 1 309 ? -4.925 6.771 0.009 1.00 96.50 309 VAL A O 1
ATOM 2398 N N . PHE A 1 310 ? -6.354 8.498 0.137 1.00 94.88 310 PHE A N 1
ATOM 2399 C CA . PHE A 1 310 ? -5.884 9.145 -1.083 1.00 94.88 310 PHE A CA 1
ATOM 2400 C C . PHE A 1 310 ? -5.043 10.365 -0.722 1.00 94.88 310 PHE A C 1
ATOM 2402 O O . PHE A 1 310 ? -5.572 11.374 -0.259 1.00 94.88 310 PHE A O 1
ATOM 2409 N N . ASP A 1 311 ? -3.741 10.260 -0.943 1.00 93.25 311 ASP A N 1
ATOM 2410 C CA . ASP A 1 311 ? -2.809 11.375 -0.875 1.00 93.25 311 ASP A CA 1
ATOM 2411 C C . ASP A 1 311 ? -2.750 12.096 -2.226 1.00 93.25 311 ASP A C 1
ATOM 2413 O O . ASP A 1 311 ? -2.944 11.477 -3.267 1.00 93.25 311 ASP A O 1
ATOM 2417 N N . GLU A 1 312 ? -2.517 13.406 -2.215 1.00 90.25 312 GLU A N 1
ATOM 2418 C CA . GLU A 1 312 ? -2.602 14.262 -3.409 1.00 90.25 312 GLU A CA 1
ATOM 2419 C C . GLU A 1 312 ? -3.903 14.058 -4.213 1.00 90.25 312 GLU A C 1
ATOM 2421 O O . GLU A 1 312 ? -3.932 14.030 -5.447 1.00 90.25 312 GLU A O 1
ATOM 2426 N N . ALA A 1 313 ? -5.017 13.968 -3.473 1.00 88.81 313 ALA A N 1
ATOM 2427 C CA . ALA A 1 313 ? -6.345 13.601 -3.965 1.00 88.81 313 ALA A CA 1
ATOM 2428 C C . ALA A 1 313 ? -6.878 14.457 -5.132 1.00 88.81 313 ALA A C 1
ATOM 2430 O O . ALA A 1 313 ? -7.794 14.051 -5.848 1.00 88.81 313 ALA A O 1
ATOM 2431 N N . HIS A 1 314 ? -6.301 15.634 -5.359 1.00 88.88 314 HIS A N 1
ATOM 2432 C CA . HIS A 1 314 ? -6.643 16.497 -6.482 1.00 88.88 314 HIS A CA 1
ATOM 2433 C C . HIS A 1 314 ? -6.327 15.868 -7.856 1.00 88.88 314 HIS A C 1
ATOM 2435 O O . HIS A 1 314 ? -6.902 16.281 -8.857 1.00 88.88 314 HIS A O 1
ATOM 2441 N N . HIS A 1 315 ? -5.485 14.830 -7.911 1.00 87.56 315 HIS A N 1
ATOM 2442 C CA . HIS A 1 315 ? -5.186 14.073 -9.133 1.00 87.56 315 HIS A CA 1
ATOM 2443 C C . HIS A 1 315 ? -6.102 12.858 -9.371 1.00 87.56 315 HIS A C 1
ATOM 2445 O O . HIS A 1 315 ? -6.016 12.198 -10.410 1.00 87.56 315 HIS A O 1
ATOM 2451 N N . ILE A 1 316 ? -7.002 12.546 -8.433 1.00 87.00 316 ILE A N 1
ATOM 2452 C CA . ILE A 1 316 ? -7.890 11.376 -8.518 1.00 87.00 316 ILE A CA 1
ATOM 2453 C C . ILE A 1 316 ? -8.791 11.443 -9.753 1.00 87.00 316 ILE A C 1
ATOM 2455 O O . ILE A 1 316 ? -9.011 10.420 -10.400 1.00 87.00 316 ILE A O 1
ATOM 2459 N N . THR A 1 317 ? -9.321 12.623 -10.091 1.00 82.56 317 THR A N 1
ATOM 2460 C CA . THR A 1 317 ? -10.248 12.787 -11.223 1.00 82.56 317 THR A CA 1
ATOM 2461 C C . THR A 1 317 ? -9.597 12.423 -12.549 1.00 82.56 317 THR A C 1
ATOM 2463 O O . THR A 1 317 ? -10.222 11.754 -13.374 1.00 82.56 317 THR A O 1
ATOM 2466 N N . ASP A 1 318 ? -8.334 12.802 -12.736 1.00 81.56 318 ASP A N 1
ATOM 2467 C CA . ASP A 1 318 ? -7.574 12.494 -13.947 1.00 81.56 318 ASP A CA 1
ATOM 2468 C C . ASP A 1 318 ? -7.284 10.993 -14.027 1.00 81.56 318 ASP A C 1
ATOM 2470 O O . ASP A 1 318 ? -7.512 10.358 -15.064 1.00 81.56 318 ASP A O 1
ATOM 2474 N N . ALA A 1 319 ? -6.870 10.399 -12.903 1.00 78.38 319 ALA A N 1
ATOM 2475 C CA . ALA A 1 319 ? -6.616 8.969 -12.810 1.00 78.38 319 ALA A CA 1
ATOM 2476 C C . ALA A 1 319 ? -7.881 8.146 -13.099 1.00 78.38 319 ALA A C 1
ATOM 2478 O O . ALA A 1 319 ? -7.848 7.246 -13.941 1.00 78.38 319 ALA A O 1
ATOM 2479 N N . ALA A 1 320 ? -9.015 8.495 -12.489 1.00 76.31 320 ALA A N 1
ATOM 2480 C CA . ALA A 1 320 ? -10.292 7.833 -12.730 1.00 76.31 320 ALA A CA 1
ATOM 2481 C C . ALA A 1 320 ? -10.735 7.974 -14.197 1.00 76.31 320 ALA A C 1
ATOM 2483 O O . ALA A 1 320 ? -11.044 6.977 -14.852 1.00 76.31 320 ALA A O 1
ATOM 2484 N N . THR A 1 321 ? -10.694 9.190 -14.754 1.00 72.94 321 THR A N 1
ATOM 2485 C CA . THR A 1 321 ? -11.113 9.457 -16.143 1.00 72.94 321 THR A CA 1
ATOM 2486 C C . THR A 1 321 ? -10.276 8.670 -17.151 1.00 72.94 321 THR A C 1
ATOM 2488 O O . THR A 1 321 ? -10.812 8.153 -18.129 1.00 72.94 321 THR A O 1
ATOM 2491 N N . SER A 1 322 ? -8.972 8.519 -16.904 1.00 65.88 322 SER A N 1
ATOM 2492 C CA . SER A 1 322 ? -8.083 7.753 -17.783 1.00 65.88 322 SER A CA 1
ATOM 2493 C C . SER A 1 322 ? -8.410 6.253 -17.850 1.00 65.88 322 SER A C 1
ATOM 2495 O O . SER A 1 322 ? -8.169 5.639 -18.886 1.00 65.88 322 SER A O 1
ATOM 2497 N N . HIS A 1 323 ? -8.984 5.677 -16.785 1.00 60.25 323 HIS A N 1
ATOM 2498 C CA . HIS A 1 323 ? -9.336 4.253 -16.706 1.00 60.25 323 HIS A CA 1
ATOM 2499 C C . HIS A 1 323 ? -10.761 3.944 -17.162 1.00 60.25 323 HIS A C 1
ATOM 2501 O O . HIS A 1 323 ? -11.004 2.871 -17.709 1.00 60.25 323 HIS A O 1
ATOM 2507 N N . PHE A 1 324 ? -11.685 4.892 -17.007 1.00 57.66 324 PHE A N 1
ATOM 2508 C CA . PHE A 1 324 ? -13.007 4.811 -17.634 1.00 57.66 324 PHE A CA 1
ATOM 2509 C C . PHE A 1 324 ? -13.000 5.299 -19.098 1.00 57.66 324 PHE A C 1
ATOM 2511 O O . PHE A 1 324 ? -14.014 5.202 -19.790 1.00 57.66 324 PHE A O 1
ATOM 2518 N N . GLY A 1 325 ? -11.859 5.796 -19.589 1.00 50.38 325 GLY A N 1
ATOM 2519 C CA . GLY A 1 325 ? -11.617 6.177 -20.981 1.00 50.38 325 GLY A CA 1
ATOM 2520 C C . GLY A 1 325 ? -10.829 5.116 -21.762 1.00 50.38 325 GLY A C 1
ATOM 2521 O O . GLY A 1 325 ? -10.018 4.380 -21.213 1.00 50.38 325 GLY A O 1
ATOM 2522 N N . MET A 1 326 ? -11.033 5.037 -23.080 1.00 49.66 326 MET A N 1
ATOM 2523 C CA . MET A 1 326 ? -10.248 4.159 -23.960 1.00 49.66 326 MET A CA 1
ATOM 2524 C C . MET A 1 326 ? -9.101 4.938 -24.612 1.00 49.66 326 MET A C 1
ATOM 2526 O O . MET A 1 326 ? -9.337 5.940 -25.288 1.00 49.66 326 MET A O 1
ATOM 2530 N N . ARG A 1 327 ? -7.858 4.455 -24.476 1.00 50.38 327 ARG A N 1
ATOM 2531 C CA . ARG A 1 327 ? -6.686 5.007 -25.177 1.00 50.38 327 ARG A CA 1
ATOM 2532 C C . ARG A 1 327 ? -6.134 3.991 -26.172 1.00 50.38 327 ARG A C 1
ATOM 2534 O O . ARG A 1 327 ? -5.790 2.875 -25.801 1.00 50.38 327 ARG A O 1
ATOM 2541 N N . ALA A 1 328 ? -5.994 4.401 -27.429 1.00 49.69 328 ALA A N 1
ATOM 2542 C CA . ALA A 1 328 ? -5.315 3.623 -28.460 1.00 49.69 328 ALA A CA 1
ATOM 2543 C C . ALA A 1 328 ? -4.033 4.347 -28.889 1.00 49.69 328 ALA A C 1
ATOM 2545 O O . ALA A 1 328 ? -4.068 5.523 -29.250 1.00 49.69 328 ALA A O 1
ATOM 2546 N N . THR A 1 329 ? -2.890 3.659 -28.849 1.00 61.75 329 THR A N 1
ATOM 2547 C CA . THR A 1 329 ? -1.611 4.192 -29.341 1.00 61.75 329 THR A CA 1
ATOM 2548 C C . THR A 1 329 ? -1.249 3.540 -30.672 1.00 61.75 329 THR A C 1
ATOM 2550 O O . THR A 1 329 ? -1.519 2.358 -30.894 1.00 61.75 329 THR A O 1
ATOM 2553 N N . LYS A 1 330 ? -0.597 4.292 -31.570 1.00 58.41 330 LYS A N 1
ATOM 2554 C CA . LYS A 1 330 ? -0.115 3.772 -32.864 1.00 58.41 330 LYS A CA 1
ATOM 2555 C C . LYS A 1 330 ? 0.757 2.526 -32.677 1.00 58.41 330 LYS A C 1
ATOM 2557 O O . LYS A 1 330 ? 0.608 1.560 -33.419 1.00 58.41 330 LYS A O 1
ATOM 2562 N N . TYR A 1 331 ? 1.624 2.533 -31.664 1.00 66.88 331 TYR A N 1
ATOM 2563 C CA . TYR A 1 331 ? 2.473 1.393 -31.329 1.00 66.88 331 TYR A CA 1
ATOM 2564 C C . TYR A 1 331 ? 1.663 0.185 -30.836 1.00 66.88 331 TYR A C 1
ATOM 2566 O O . TYR A 1 331 ? 1.841 -0.909 -31.365 1.00 66.88 331 TYR A O 1
ATOM 2574 N N . GLY A 1 332 ? 0.707 0.381 -29.917 1.00 63.00 332 GLY A N 1
ATOM 2575 C CA . GLY A 1 332 ? -0.185 -0.684 -29.441 1.00 63.00 332 GLY A CA 1
ATOM 2576 C C . GLY A 1 332 ? -1.002 -1.323 -30.569 1.00 63.00 332 GLY A C 1
ATOM 2577 O O . GLY A 1 332 ? -1.100 -2.546 -30.653 1.00 63.00 332 GLY A O 1
ATOM 2578 N N . ILE A 1 333 ? -1.492 -0.512 -31.510 1.00 72.31 333 ILE A N 1
ATOM 2579 C CA . ILE A 1 333 ? -2.199 -0.992 -32.705 1.00 72.31 333 ILE A CA 1
ATOM 2580 C C . ILE A 1 333 ? -1.258 -1.802 -33.611 1.00 72.31 333 ILE A C 1
ATOM 2582 O O . ILE A 1 333 ? -1.568 -2.940 -33.966 1.00 72.31 333 ILE A O 1
ATOM 2586 N N . ILE A 1 334 ? -0.084 -1.261 -33.964 1.00 75.25 334 ILE A N 1
ATOM 2587 C CA . ILE A 1 334 ? 0.905 -1.955 -34.812 1.00 75.25 334 ILE A CA 1
ATOM 2588 C C . ILE A 1 334 ? 1.350 -3.274 -34.169 1.00 75.25 334 ILE A C 1
ATOM 2590 O O . ILE A 1 334 ? 1.544 -4.275 -34.860 1.00 75.25 334 ILE A O 1
ATOM 2594 N N . ARG A 1 335 ? 1.478 -3.303 -32.844 1.00 68.69 335 ARG A N 1
ATOM 2595 C CA . ARG A 1 335 ? 1.843 -4.483 -32.066 1.00 68.69 335 ARG A CA 1
ATOM 2596 C C . ARG A 1 335 ? 0.793 -5.592 -32.149 1.00 68.69 335 ARG A C 1
ATOM 2598 O O . ARG A 1 335 ? 1.154 -6.738 -32.427 1.00 68.69 335 ARG A O 1
ATOM 2605 N N . VAL A 1 336 ? -0.488 -5.269 -31.957 1.00 71.62 336 VAL A N 1
ATOM 2606 C CA . VAL A 1 336 ? -1.592 -6.235 -32.120 1.00 71.62 336 VAL A CA 1
ATOM 2607 C C . VAL A 1 336 ? -1.609 -6.787 -33.550 1.00 71.62 336 VAL A C 1
ATOM 2609 O O . VAL A 1 336 ? -1.671 -8.003 -33.744 1.00 71.62 336 VAL A O 1
ATOM 2612 N N . LEU A 1 337 ? -1.431 -5.921 -34.552 1.00 77.00 337 LEU A N 1
ATOM 2613 C CA . LEU A 1 337 ? -1.366 -6.319 -35.962 1.00 77.00 337 LEU A CA 1
ATOM 2614 C C . LEU A 1 337 ? -0.177 -7.250 -36.265 1.00 77.00 337 LEU A C 1
ATOM 2616 O O . LEU A 1 337 ? -0.327 -8.236 -36.988 1.00 77.00 337 LEU A O 1
ATOM 2620 N N . ARG A 1 338 ? 1.001 -6.996 -35.681 1.00 73.69 338 ARG A N 1
ATOM 2621 C CA . ARG A 1 338 ? 2.181 -7.870 -35.827 1.00 73.69 338 ARG A CA 1
ATOM 2622 C C . ARG A 1 338 ? 1.953 -9.263 -35.234 1.00 73.69 338 ARG A C 1
ATOM 2624 O O . ARG A 1 338 ? 2.410 -10.242 -35.822 1.00 73.69 338 ARG A O 1
ATOM 2631 N N . ARG A 1 339 ? 1.212 -9.382 -34.124 1.00 61.56 339 ARG A N 1
ATOM 2632 C CA . ARG A 1 339 ? 0.837 -10.688 -33.543 1.00 61.56 339 ARG A CA 1
ATOM 2633 C C . ARG A 1 339 ? -0.101 -11.479 -34.459 1.00 61.56 339 ARG A C 1
ATOM 2635 O O . ARG A 1 339 ? 0.079 -12.686 -34.591 1.00 61.56 339 ARG A O 1
ATOM 2642 N N . MET A 1 340 ? -1.040 -10.816 -35.139 1.00 68.50 340 MET A N 1
ATOM 2643 C CA . MET A 1 340 ? -1.909 -11.476 -36.125 1.00 68.50 340 MET A CA 1
ATOM 2644 C C . MET A 1 340 ? -1.119 -12.004 -37.331 1.00 68.50 340 MET A C 1
ATOM 2646 O O . MET A 1 340 ? -1.435 -13.068 -37.852 1.00 68.50 340 MET A O 1
ATOM 2650 N N . LYS A 1 341 ? -0.045 -11.311 -37.731 1.00 61.97 341 LYS A N 1
ATOM 2651 C CA . LYS A 1 341 ? 0.809 -11.711 -38.860 1.00 61.97 341 LYS A CA 1
ATOM 2652 C C . LYS A 1 341 ? 1.675 -12.950 -38.580 1.00 61.97 341 LYS A C 1
ATOM 2654 O O . LYS A 1 341 ? 2.080 -13.621 -39.518 1.00 61.97 341 LYS A O 1
ATOM 2659 N N . ARG A 1 342 ? 1.949 -13.282 -37.312 1.00 50.03 342 ARG A N 1
ATOM 2660 C CA . ARG A 1 342 ? 2.831 -14.404 -36.919 1.00 50.03 342 ARG A CA 1
ATOM 2661 C C . ARG A 1 342 ? 2.129 -15.781 -36.914 1.00 50.03 342 ARG A C 1
ATOM 2663 O O . ARG A 1 342 ? 2.756 -16.775 -36.572 1.00 50.03 342 ARG A O 1
ATOM 2670 N N . LYS A 1 343 ? 0.840 -15.843 -37.279 1.00 42.41 343 LYS A N 1
ATOM 2671 C CA . LYS A 1 343 ? 0.047 -17.079 -37.465 1.00 42.41 343 LYS A CA 1
ATOM 2672 C C . LYS A 1 343 ? -0.175 -17.448 -38.949 1.00 42.41 343 LYS A C 1
ATOM 2674 O O . LYS A 1 343 ? -1.163 -18.106 -39.261 1.00 42.41 343 LYS A O 1
ATOM 2679 N N . GLY A 1 344 ? 0.710 -17.001 -39.841 1.00 39.06 344 GLY A N 1
ATOM 2680 C CA . GLY A 1 344 ? 0.742 -17.395 -41.255 1.00 39.06 344 GLY A CA 1
ATOM 2681 C C . GLY A 1 344 ? 1.860 -18.382 -41.521 1.00 39.06 344 GLY A C 1
ATOM 2682 O O . GLY A 1 344 ? 3.001 -18.028 -41.147 1.00 39.06 344 GLY A O 1
#

Radius of gyration: 26.07 Å; chains: 1; bounding box: 65×66×65 Å

Foldseek 3Di:
DADPVDDDDDDVPDAQQAEDEAEDAVQDQDDDPVLLVVQVVCVVRQYWYWYAYPVSPDIDTSGHRRDQPDQDADPLVLLVQCLDCVHLLNVVCDPVRDRDVLLSVLLSQLSVCLRVVHDDDDDDDPPSPNLSSNLSSLVVRCLRNVFAEEEAEADPVVLCCCVVPVVVSSCVSVVNRFAEAEDDDQLQAFDPVLLVVCVVCLVVDPDPVLSVLSVLLNVVVVPDDQRGCVVDPDHDPPVSSVSGTGDDVPDPAPPDPCNVVGNNNVRVVSQQRGRYYYYYLLQVLVQVVQCVVDPDNPRGPHDDGSHYHYDVCVCNVVSNCVNVDDDDDPVNVVVVVVVVVVVD

Secondary structure (DSSP, 8-state):
--BTTB-PPP-TT--TT-EEEEE-TTS--PPPHHHHHHHHHHHTTT-EEEEE-TTS--EEEEE---PPPPP----HHHHHHTTSTTSHHHHHHGGG----HHHHHHHHHHHHHHHHT--------TTS-HHHHHHHHHHHHHHHH---EEEEES-HHHHHHIIIIIHHHHHHHTTT---EEEE--GGGBB-HHHHHHHHHTGGG-S-HHHHHHHHHHHHHTTT-SS-BGGGSSS---HHHHHHHB--TTT--GGG-TTSTT-HHHHHHHHHHH-SEEEEEHHHHHHHHHHHHH-SSTT-SSSPP-SEEEETTGGGHHHHHHHHHS----HHHHHHHHHHHHTT-

pLDDT: mean 85.29, std 11.8, range [39.06, 97.75]